Protein AF-A0A957C4D8-F1 (afdb_monomer)

Mean predicted aligned error: 16.66 Å

pLDDT: mean 77.18, std 17.16, range [32.66, 98.44]

Sequence (309 aa):
MRRFIILLFVLTLIATIGISLILPNSQFVRPILIVTAVWMAIVVLDRTFGLFKPRKRRRVPFSQVAEIERLYFRSIREMLNDFPDTVQVINDLQRILSIDPYYKNAQHYLNRAVILQAQHNETRAAAGMHVGHSRAEFMRLQEQLIDPDAGVRKAVVMELINYGEIAIDPLIALLMDDDSDVRVHAATALGWVGGKDAIQPLLVALTDDNPYVRRYAARALCWVVDATAVDGLVSALGDEDTYVRRYAARALGWSQDNRAVKPLLELLVKDDNSIVREYVETALDDLDISHRSIRRPEQGKEQDTAEVA

Radius of gyration: 27.95 Å; Cα contacts (8 Å, |Δi|>4): 329; chains: 1; bounding box: 74×100×58 Å

Foldseek 3Di:
DVVVVVVVVVVLVVVLVVVCVVCVPDPPSVVSVVVNVVVVVVVVCCVVVVPPDPPDPPPQPVVLVVLLVVLQLVLLLQVPDPDRPLVSSLVSLVVSCVRPVVPVSSVVVNVVSVVVVVVVVVVVVPPPDDPDDDPVVVVVLLVQCPPPDLVSVLVSLVVLLVVAPVSLVVLLVQCPDPDVVSVLSSLQSCLNSEDPSSQVSLLVLCPDPDVSSVLSSLQSLLSHPEPVNLVSLLVQCPDPDLSSNLSSLNSLLVNLDPVNLVSLVVSLPPPPDPSSNVSSVVSNVSNVVVVVVVPDDDPDDDDPDDDDD

Structure (mmCIF, N/CA/C/O backbone):
data_AF-A0A957C4D8-F1
#
_entry.id   AF-A0A957C4D8-F1
#
loop_
_atom_site.group_PDB
_atom_site.id
_atom_site.type_symbol
_atom_site.label_atom_id
_atom_site.label_alt_id
_atom_site.label_comp_id
_atom_site.label_asym_id
_atom_site.label_entity_id
_atom_site.label_seq_id
_atom_site.pdbx_PDB_ins_code
_atom_site.Cartn_x
_atom_site.Cartn_y
_atom_site.Cartn_z
_atom_site.occupancy
_atom_site.B_iso_or_equiv
_atom_site.auth_seq_id
_atom_site.auth_comp_id
_atom_site.auth_asym_id
_atom_site.auth_atom_id
_atom_site.pdbx_PDB_model_num
ATOM 1 N N . MET A 1 1 ? 17.658 -24.705 4.096 1.00 51.94 1 MET A N 1
ATOM 2 C CA . MET A 1 1 ? 18.935 -24.197 4.658 1.00 51.94 1 MET A CA 1
ATOM 3 C C . MET A 1 1 ? 19.643 -25.197 5.584 1.00 51.94 1 MET A C 1
ATOM 5 O O . MET A 1 1 ? 20.712 -25.657 5.216 1.00 51.94 1 MET A O 1
ATOM 9 N N . ARG A 1 2 ? 19.062 -25.631 6.721 1.00 46.22 2 ARG A N 1
ATOM 10 C CA . ARG A 1 2 ? 19.719 -26.581 7.661 1.00 46.22 2 ARG A CA 1
ATOM 11 C C . ARG A 1 2 ? 20.198 -27.902 7.034 1.00 46.22 2 ARG A C 1
ATOM 13 O O . ARG A 1 2 ? 21.320 -28.310 7.295 1.00 46.22 2 ARG A O 1
ATOM 20 N N . ARG A 1 3 ? 19.382 -28.550 6.194 1.00 51.16 3 ARG A N 1
ATOM 21 C CA . ARG A 1 3 ? 19.756 -29.808 5.510 1.00 51.16 3 ARG A CA 1
ATOM 22 C C . ARG A 1 3 ? 20.861 -29.615 4.462 1.00 51.16 3 ARG A C 1
ATOM 24 O O . ARG A 1 3 ? 21.712 -30.478 4.314 1.00 51.16 3 ARG A O 1
ATOM 31 N N . PHE A 1 4 ? 20.883 -28.457 3.805 1.00 58.62 4 PHE A N 1
ATOM 32 C CA . PHE A 1 4 ? 21.882 -28.106 2.792 1.00 58.62 4 PHE A CA 1
ATOM 33 C C . PHE A 1 4 ? 23.266 -27.870 3.412 1.00 58.62 4 PHE A C 1
ATOM 35 O O . PHE A 1 4 ? 24.264 -28.367 2.911 1.00 58.62 4 PHE A O 1
ATOM 42 N N . ILE A 1 5 ? 23.311 -27.191 4.564 1.00 58.38 5 ILE A N 1
ATOM 43 C CA . ILE A 1 5 ? 24.552 -26.959 5.319 1.00 58.38 5 ILE A CA 1
ATOM 44 C C . ILE A 1 5 ? 25.134 -28.283 5.843 1.00 58.38 5 ILE A C 1
ATOM 46 O O . ILE A 1 5 ? 26.342 -28.478 5.797 1.00 58.38 5 ILE A O 1
ATOM 50 N N . ILE A 1 6 ? 24.281 -29.213 6.294 1.00 63.66 6 ILE A N 1
ATOM 51 C CA . ILE A 1 6 ? 24.710 -30.552 6.738 1.00 63.66 6 ILE A CA 1
ATOM 52 C C . ILE A 1 6 ? 25.266 -31.371 5.565 1.00 63.66 6 ILE A C 1
ATOM 54 O O . ILE A 1 6 ? 26.280 -32.042 5.719 1.00 63.66 6 ILE A O 1
ATOM 58 N N . LEU A 1 7 ? 24.639 -31.299 4.389 1.00 65.88 7 LEU A N 1
ATOM 59 C CA . LEU A 1 7 ? 25.122 -31.996 3.198 1.00 65.88 7 LEU A CA 1
ATOM 60 C C . LEU A 1 7 ? 26.482 -31.452 2.736 1.00 65.88 7 LEU A C 1
ATOM 62 O O . LEU A 1 7 ? 27.403 -32.229 2.501 1.00 65.88 7 LEU A O 1
ATOM 66 N N . LEU A 1 8 ? 26.630 -30.124 2.680 1.00 67.69 8 LEU A N 1
ATOM 67 C CA . LEU A 1 8 ? 27.896 -29.470 2.341 1.00 67.69 8 LEU A CA 1
ATOM 68 C C . LEU A 1 8 ? 29.006 -29.846 3.340 1.00 67.69 8 LEU A C 1
ATOM 70 O O . LEU A 1 8 ? 30.131 -30.105 2.930 1.00 67.69 8 LEU A O 1
ATOM 74 N N . PHE A 1 9 ? 28.670 -29.950 4.630 1.00 68.81 9 PHE A N 1
ATOM 75 C CA . PHE A 1 9 ? 29.568 -30.403 5.698 1.00 68.81 9 PHE A CA 1
ATOM 76 C C . PHE A 1 9 ? 30.064 -31.844 5.505 1.00 68.81 9 PHE A C 1
ATOM 78 O O . PHE A 1 9 ? 31.253 -32.115 5.651 1.00 68.81 9 PHE A O 1
ATOM 85 N N . VAL A 1 10 ? 29.171 -32.778 5.162 1.00 71.50 10 VAL A N 1
ATOM 86 C CA . VAL A 1 10 ? 29.558 -34.178 4.923 1.00 71.50 10 VAL A CA 1
ATOM 87 C C . VAL A 1 10 ? 30.480 -34.274 3.706 1.00 71.50 10 VAL A C 1
ATOM 89 O O . VAL A 1 10 ? 31.486 -34.978 3.747 1.00 71.50 10 VAL A O 1
ATOM 92 N N . LEU A 1 11 ? 30.186 -33.512 2.650 1.00 75.88 11 LEU A N 1
ATOM 93 C CA . LEU A 1 11 ? 30.988 -33.493 1.428 1.00 75.88 11 LEU A CA 1
ATOM 94 C C . LEU A 1 11 ? 32.396 -32.922 1.650 1.00 75.88 11 LEU A C 1
ATOM 96 O O . LEU A 1 11 ? 33.366 -33.507 1.170 1.00 75.88 11 LEU A O 1
ATOM 100 N N . THR A 1 12 ? 32.539 -31.828 2.406 1.00 70.25 12 THR A N 1
ATOM 101 C CA . THR A 1 12 ? 33.860 -31.242 2.694 1.00 70.25 12 THR A CA 1
ATOM 102 C C . THR A 1 12 ? 34.700 -32.127 3.611 1.00 70.25 12 THR A C 1
ATOM 104 O O . THR A 1 12 ? 35.907 -32.250 3.399 1.00 70.25 12 THR A O 1
ATOM 107 N N . LEU A 1 13 ? 34.080 -32.802 4.584 1.00 71.44 13 LEU A N 1
ATOM 108 C CA . LEU A 1 13 ? 34.766 -33.748 5.465 1.00 71.44 13 LEU A CA 1
ATOM 109 C C . LEU A 1 13 ? 35.286 -34.966 4.685 1.00 71.44 13 LEU A C 1
ATOM 111 O O . LEU A 1 13 ? 36.456 -35.324 4.819 1.00 71.44 13 LEU A O 1
ATOM 115 N N . ILE A 1 14 ? 34.451 -35.554 3.821 1.00 77.19 14 ILE A N 1
ATOM 116 C CA . ILE A 1 14 ? 34.837 -36.683 2.960 1.00 77.19 14 ILE A CA 1
ATOM 117 C C . ILE A 1 14 ? 35.966 -36.275 2.006 1.00 77.19 14 ILE A C 1
ATOM 119 O O . ILE A 1 14 ? 36.953 -37.000 1.888 1.00 77.19 14 ILE A O 1
ATOM 123 N N . ALA A 1 15 ? 35.865 -35.102 1.371 1.00 74.12 15 ALA A N 1
ATOM 124 C CA . ALA A 1 15 ? 36.895 -34.605 0.460 1.00 74.12 15 ALA A CA 1
ATOM 125 C C . ALA A 1 15 ? 38.241 -34.394 1.173 1.00 74.12 15 ALA A C 1
ATOM 127 O O . ALA A 1 15 ? 39.286 -34.784 0.656 1.00 74.12 15 ALA A O 1
ATOM 128 N N . THR A 1 16 ? 38.223 -33.837 2.386 1.00 68.56 16 THR A N 1
ATOM 129 C CA . THR A 1 16 ? 39.444 -33.571 3.163 1.00 68.56 16 THR A CA 1
ATOM 130 C C . THR A 1 16 ? 40.114 -34.869 3.633 1.00 68.56 16 THR A C 1
ATOM 132 O O . THR A 1 16 ? 41.336 -34.995 3.536 1.00 68.56 16 THR A O 1
ATOM 135 N N . ILE A 1 17 ? 39.329 -35.863 4.071 1.00 72.06 17 ILE A N 1
ATOM 136 C CA . ILE A 1 17 ? 39.837 -37.201 4.426 1.00 72.06 17 ILE A CA 1
ATOM 137 C C . ILE A 1 17 ? 40.428 -37.896 3.190 1.00 72.06 17 ILE A C 1
ATOM 139 O O . ILE A 1 17 ? 41.535 -38.426 3.259 1.00 72.06 17 ILE A O 1
ATOM 143 N N . GLY A 1 18 ? 39.733 -37.841 2.048 1.00 73.81 18 GLY A N 1
ATOM 144 C CA . GLY A 1 18 ? 40.207 -38.414 0.787 1.00 73.81 18 GLY A CA 1
ATOM 145 C C . GLY A 1 18 ? 41.537 -37.812 0.329 1.00 73.81 18 GLY A C 1
ATOM 146 O O . GLY A 1 18 ? 42.482 -38.542 0.042 1.00 73.81 18 GLY A O 1
ATOM 147 N N . ILE A 1 19 ? 41.657 -36.481 0.339 1.00 69.19 19 ILE A N 1
ATOM 148 C CA . ILE A 1 19 ? 42.892 -35.780 -0.049 1.00 69.19 19 ILE A CA 1
ATOM 149 C C . ILE A 1 19 ? 44.048 -36.118 0.909 1.00 69.19 19 ILE A C 1
ATOM 151 O O . ILE A 1 19 ? 45.176 -36.324 0.459 1.00 69.19 19 ILE A O 1
ATOM 155 N N . SER A 1 20 ? 43.774 -36.231 2.214 1.00 66.81 20 SER A N 1
ATOM 156 C CA . SER A 1 20 ? 44.787 -36.570 3.222 1.00 66.81 20 SER A CA 1
ATOM 157 C C . SER A 1 20 ? 45.321 -38.003 3.097 1.00 66.81 20 SER A C 1
ATOM 159 O O . SER A 1 20 ? 46.457 -38.248 3.501 1.00 66.81 20 SER A O 1
ATOM 161 N N . LEU A 1 21 ? 44.534 -38.937 2.551 1.00 73.81 21 LEU A N 1
ATOM 162 C CA . LEU A 1 21 ? 44.967 -40.315 2.283 1.00 73.81 21 LEU A CA 1
ATOM 163 C C . LEU A 1 21 ? 45.801 -40.426 0.998 1.00 73.81 21 LEU A C 1
ATOM 165 O O . LEU A 1 21 ? 46.697 -41.261 0.922 1.00 73.81 21 LEU A O 1
ATOM 169 N N . ILE A 1 22 ? 45.524 -39.579 0.001 1.00 72.94 22 ILE A N 1
ATOM 170 C CA . ILE A 1 22 ? 46.188 -39.616 -1.311 1.00 72.94 22 ILE A CA 1
ATOM 171 C C . ILE A 1 22 ? 47.531 -38.863 -1.289 1.00 72.94 22 ILE A C 1
ATOM 173 O O . ILE A 1 22 ? 48.479 -39.286 -1.947 1.00 72.94 22 ILE A O 1
ATOM 177 N N . LEU A 1 23 ? 47.648 -37.760 -0.533 1.00 71.31 23 LEU A N 1
ATOM 178 C CA . LEU A 1 23 ? 48.842 -36.895 -0.517 1.00 71.31 23 LEU A CA 1
ATOM 179 C C . LEU A 1 23 ? 49.350 -36.599 0.912 1.00 71.31 23 LEU A C 1
ATOM 181 O O . LEU A 1 23 ? 49.319 -35.447 1.354 1.00 71.31 23 LEU A O 1
ATOM 185 N N . PRO A 1 24 ? 49.875 -37.598 1.644 1.00 63.22 24 PRO A N 1
ATOM 186 C CA . PRO A 1 24 ? 50.188 -37.472 3.073 1.00 63.22 24 PRO A CA 1
ATOM 187 C C . PRO A 1 24 ? 51.302 -36.459 3.412 1.00 63.22 24 PRO A C 1
ATOM 189 O O . PRO A 1 24 ? 51.334 -35.935 4.523 1.00 63.22 24 PRO A O 1
ATOM 192 N N . ASN A 1 25 ? 52.181 -36.129 2.456 1.00 66.19 25 ASN A N 1
ATOM 193 C CA . ASN A 1 25 ? 53.322 -35.214 2.641 1.00 66.19 25 ASN A CA 1
ATOM 194 C C . ASN A 1 25 ? 53.195 -33.890 1.865 1.00 66.19 25 ASN A C 1
ATOM 196 O O . ASN A 1 25 ? 54.184 -33.192 1.646 1.00 66.19 25 ASN A O 1
ATOM 200 N N . SER A 1 26 ? 51.988 -33.528 1.427 1.00 70.25 26 SER A N 1
ATOM 201 C CA . SER A 1 26 ? 51.765 -32.276 0.702 1.00 70.25 26 SER A CA 1
ATOM 202 C C . SER A 1 26 ? 51.817 -31.060 1.638 1.00 70.25 26 SER A C 1
ATOM 204 O O . SER A 1 26 ? 51.116 -30.994 2.651 1.00 70.25 26 SER A O 1
ATOM 206 N N . GLN A 1 27 ? 52.595 -30.047 1.244 1.00 72.19 27 GLN A N 1
ATOM 207 C CA . GLN A 1 27 ? 52.671 -28.741 1.915 1.00 72.19 27 GLN A CA 1
ATOM 208 C C . GLN A 1 27 ? 51.318 -28.008 2.003 1.00 72.19 27 GLN A C 1
ATOM 210 O O . GLN A 1 27 ? 51.159 -27.099 2.814 1.00 72.19 27 GLN A O 1
ATOM 215 N N . PHE A 1 28 ? 50.326 -28.424 1.209 1.00 65.44 28 PHE A N 1
ATOM 216 C CA . PHE A 1 28 ? 48.997 -27.815 1.144 1.00 65.44 28 PHE A CA 1
ATOM 217 C C . PHE A 1 28 ? 47.951 -28.525 2.015 1.00 65.44 28 PHE A C 1
ATOM 219 O O . PHE A 1 28 ? 46.959 -27.906 2.393 1.00 65.44 28 PHE A O 1
ATOM 226 N N . VAL A 1 29 ? 48.168 -29.792 2.394 1.00 68.06 29 VAL A N 1
ATOM 227 C CA . VAL A 1 29 ? 47.191 -30.556 3.195 1.00 68.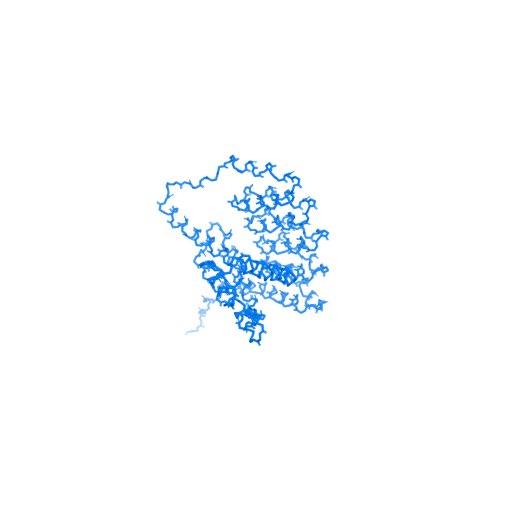06 29 VAL A CA 1
ATOM 228 C C . VAL A 1 29 ? 47.095 -30.015 4.622 1.00 68.06 29 VAL A C 1
ATOM 230 O O . VAL A 1 29 ? 45.996 -29.855 5.150 1.00 68.06 29 VAL A O 1
ATOM 233 N N . ARG A 1 30 ? 48.228 -29.655 5.240 1.00 67.38 30 ARG A N 1
ATOM 234 C CA . ARG A 1 30 ? 48.251 -29.130 6.618 1.00 67.38 30 ARG A CA 1
ATOM 235 C C . ARG A 1 30 ? 47.493 -27.797 6.771 1.00 67.38 30 ARG A C 1
ATOM 237 O O . ARG A 1 30 ? 46.658 -27.724 7.670 1.00 67.38 30 ARG A O 1
ATOM 244 N N . PRO A 1 31 ? 47.689 -26.773 5.914 1.00 75.06 31 PRO A N 1
ATOM 245 C CA . PRO A 1 31 ? 46.892 -25.544 5.963 1.00 75.06 31 PRO A CA 1
ATOM 246 C C . PRO A 1 31 ? 45.386 -25.782 5.800 1.00 75.06 31 PRO A C 1
ATOM 248 O O . PRO A 1 31 ? 44.594 -25.202 6.539 1.00 75.06 31 PRO A O 1
ATOM 251 N N . ILE A 1 32 ? 44.983 -26.665 4.878 1.00 71.81 32 ILE A N 1
ATOM 252 C CA . ILE A 1 32 ? 43.566 -26.980 4.633 1.00 71.81 32 ILE A CA 1
ATOM 253 C C . ILE A 1 32 ? 42.938 -27.648 5.865 1.00 71.81 32 ILE A C 1
ATOM 255 O O . ILE A 1 32 ? 41.839 -27.275 6.281 1.00 71.81 32 ILE A O 1
ATOM 259 N N . LEU A 1 33 ? 43.650 -28.583 6.501 1.00 70.94 33 LEU A N 1
ATOM 260 C CA . LEU A 1 33 ? 43.211 -29.208 7.752 1.00 70.94 33 LEU A CA 1
ATOM 261 C C . LEU A 1 33 ? 43.082 -28.194 8.898 1.00 70.94 33 LEU A C 1
ATOM 263 O O . LEU A 1 33 ? 42.134 -28.263 9.673 1.00 70.94 33 LEU A O 1
ATOM 267 N N . ILE A 1 34 ? 43.987 -27.215 8.985 1.00 75.38 34 ILE A N 1
ATOM 268 C CA . ILE A 1 34 ? 43.916 -26.157 10.003 1.00 75.38 34 ILE A CA 1
ATOM 269 C C . ILE A 1 34 ? 42.699 -25.256 9.766 1.00 75.38 34 ILE A C 1
ATOM 271 O O . ILE A 1 34 ? 41.929 -25.022 10.693 1.00 75.38 34 ILE A O 1
ATOM 275 N N . VAL A 1 35 ? 42.480 -24.780 8.536 1.00 74.88 35 VAL A N 1
ATOM 276 C CA . VAL A 1 35 ? 41.339 -23.903 8.213 1.00 74.88 35 VAL A CA 1
ATOM 277 C C . VAL A 1 35 ? 40.011 -24.617 8.463 1.00 74.88 35 VAL A C 1
ATOM 279 O O . VAL A 1 35 ? 39.104 -24.042 9.065 1.00 74.88 35 VAL A O 1
ATOM 282 N N . THR A 1 36 ? 39.905 -25.886 8.062 1.00 73.56 36 THR A N 1
ATOM 283 C CA . THR A 1 36 ? 38.704 -26.697 8.310 1.00 73.56 36 THR A CA 1
ATOM 284 C C . THR A 1 36 ? 38.491 -26.967 9.801 1.00 73.56 36 THR A C 1
ATOM 286 O O . THR A 1 36 ? 37.359 -26.852 10.269 1.00 73.56 36 THR A O 1
ATOM 289 N N . ALA A 1 37 ? 39.548 -27.234 10.575 1.00 74.38 37 ALA A N 1
ATOM 290 C CA . ALA A 1 37 ? 39.465 -27.416 12.025 1.00 74.38 37 ALA A CA 1
ATOM 291 C C . ALA A 1 37 ? 39.069 -26.129 12.767 1.00 74.38 37 ALA A C 1
ATOM 293 O O . ALA A 1 37 ? 38.221 -26.173 13.657 1.00 74.38 37 ALA A O 1
ATOM 294 N N . VAL A 1 38 ? 39.624 -24.975 12.382 1.00 79.00 38 VAL A N 1
ATOM 295 C CA . VAL A 1 38 ? 39.266 -23.664 12.953 1.00 79.00 38 VAL A CA 1
ATOM 296 C C . VAL A 1 38 ? 37.813 -23.326 12.638 1.00 79.00 38 VAL A C 1
ATOM 298 O O . VAL A 1 38 ? 37.057 -22.939 13.528 1.00 79.00 38 VAL A O 1
ATOM 301 N N . TRP A 1 39 ? 37.387 -23.531 11.391 1.00 77.06 39 TRP A N 1
ATOM 302 C CA . TRP A 1 39 ? 35.997 -23.323 11.001 1.00 77.06 39 TRP A CA 1
ATOM 303 C C . TRP A 1 39 ? 35.047 -24.273 11.751 1.00 77.06 39 TRP A C 1
ATOM 305 O O . TRP A 1 39 ? 34.010 -23.836 12.249 1.00 77.06 39 TRP A O 1
ATOM 315 N N . MET A 1 40 ? 35.431 -25.543 11.938 1.00 72.44 40 MET A N 1
ATOM 316 C CA . MET A 1 40 ? 34.690 -26.494 12.776 1.00 72.44 40 MET A CA 1
ATOM 317 C C . MET A 1 40 ? 34.594 -26.038 14.233 1.00 72.44 40 MET A C 1
ATOM 319 O O . MET A 1 40 ? 33.508 -26.097 14.807 1.00 72.44 40 MET A O 1
ATOM 323 N N . ALA A 1 41 ? 35.685 -25.549 14.824 1.00 74.50 41 ALA A N 1
ATOM 324 C CA . ALA A 1 41 ? 35.679 -25.031 16.187 1.00 74.50 41 ALA A CA 1
ATOM 325 C C . ALA A 1 41 ? 34.706 -23.852 16.328 1.00 74.50 41 ALA A C 1
ATOM 327 O O . ALA A 1 41 ? 33.920 -23.827 17.270 1.00 74.50 41 ALA A O 1
ATOM 328 N N . ILE A 1 42 ? 34.678 -22.931 15.358 1.00 75.44 42 ILE A N 1
ATOM 329 C CA . ILE A 1 42 ? 33.738 -21.798 15.335 1.00 75.44 42 ILE A CA 1
ATOM 330 C C . ILE A 1 42 ? 32.283 -22.285 15.265 1.00 75.44 42 ILE A C 1
ATOM 332 O O . ILE A 1 42 ? 31.444 -21.811 16.028 1.00 75.44 42 ILE A O 1
ATOM 336 N N . VAL A 1 43 ? 31.976 -23.252 14.395 1.00 72.12 43 VAL A N 1
ATOM 337 C CA . VAL A 1 43 ? 30.616 -23.803 14.244 1.00 72.12 43 VAL A CA 1
ATOM 338 C C . VAL A 1 43 ? 30.168 -24.566 15.493 1.00 72.12 43 VAL A C 1
ATOM 340 O O . VAL A 1 43 ? 29.010 -24.458 15.902 1.00 72.12 43 VAL A O 1
ATOM 343 N N . VAL A 1 44 ? 31.063 -25.341 16.112 1.00 71.50 44 VAL A N 1
ATOM 344 C CA . VAL A 1 44 ? 30.775 -26.058 17.361 1.00 71.50 44 VAL A CA 1
ATOM 345 C C . VAL A 1 44 ? 30.550 -25.065 18.494 1.00 71.50 44 VAL A C 1
ATOM 347 O O . VAL A 1 44 ? 29.528 -25.177 19.164 1.00 71.50 44 VAL A O 1
ATOM 350 N N . LEU A 1 45 ? 31.427 -24.066 18.650 1.00 67.94 45 LEU A N 1
ATOM 351 C CA . LEU A 1 45 ? 31.286 -22.996 19.641 1.00 67.94 45 LEU A CA 1
ATOM 352 C C . LEU A 1 45 ? 29.978 -22.218 19.457 1.00 67.94 45 LEU A C 1
ATOM 354 O O . LEU A 1 45 ? 29.287 -21.939 20.436 1.00 67.94 45 LEU A O 1
ATOM 358 N N . ASP A 1 46 ? 29.589 -21.915 18.217 1.00 71.50 46 ASP A N 1
ATOM 359 C CA . ASP A 1 46 ? 28.291 -21.305 17.931 1.00 71.50 46 ASP A CA 1
ATOM 360 C C . ASP A 1 46 ? 27.123 -22.214 18.333 1.00 71.50 46 ASP A C 1
ATOM 362 O O . ASP A 1 46 ? 26.164 -21.766 18.956 1.00 71.50 46 ASP A O 1
ATOM 366 N N . ARG A 1 47 ? 27.193 -23.516 18.035 1.00 65.50 47 ARG A N 1
ATOM 367 C CA . ARG A 1 47 ? 26.131 -24.461 18.410 1.00 65.50 47 ARG A CA 1
ATOM 368 C C . ARG A 1 47 ? 26.012 -24.668 19.915 1.00 65.50 47 ARG A C 1
ATOM 370 O O . ARG A 1 47 ? 24.888 -24.777 20.402 1.00 65.50 47 ARG A O 1
ATOM 377 N N . THR A 1 48 ? 27.130 -24.773 20.629 1.00 65.94 48 THR A N 1
ATOM 378 C CA . THR A 1 48 ? 27.141 -25.047 22.072 1.00 65.94 48 THR A CA 1
ATOM 379 C C . THR A 1 48 ? 26.818 -23.805 22.888 1.00 65.94 48 THR A C 1
ATOM 381 O O . THR A 1 48 ? 26.071 -23.901 23.858 1.00 65.94 48 THR A O 1
ATOM 384 N N . PHE A 1 49 ? 27.329 -22.637 22.491 1.00 68.00 49 PHE A N 1
ATOM 385 C CA . PHE A 1 49 ? 27.191 -21.398 23.262 1.00 68.00 49 PHE A CA 1
ATOM 386 C C . PHE A 1 49 ? 26.217 -20.386 22.641 1.00 68.00 49 PHE A C 1
ATOM 388 O O . PHE A 1 49 ? 25.826 -19.424 23.299 1.00 68.00 49 PHE A O 1
ATOM 395 N N . GLY A 1 50 ? 25.758 -20.599 21.405 1.00 63.19 50 GLY A N 1
ATOM 396 C CA . GLY A 1 50 ? 24.806 -19.715 20.727 1.00 63.19 50 GLY A CA 1
ATOM 397 C C . GLY A 1 50 ? 25.374 -18.335 20.397 1.00 63.19 50 GLY A C 1
ATOM 398 O O . GLY A 1 50 ? 24.616 -17.363 20.426 1.00 63.19 50 GLY A O 1
ATOM 399 N N . LEU A 1 51 ? 26.683 -18.247 20.139 1.00 64.06 51 LEU A N 1
ATOM 400 C CA . LEU A 1 51 ? 27.434 -16.990 20.009 1.00 64.06 51 LEU A CA 1
ATOM 401 C C . LEU A 1 51 ? 26.962 -16.114 18.835 1.00 64.06 51 LEU A C 1
ATOM 403 O O . LEU A 1 51 ? 27.048 -14.891 18.922 1.00 64.06 51 LEU A O 1
ATOM 407 N N . PHE A 1 52 ? 26.402 -16.711 17.781 1.00 59.81 52 PHE A N 1
ATOM 408 C CA . PHE A 1 52 ? 25.930 -16.040 16.567 1.00 59.81 52 PHE A CA 1
ATOM 409 C C . PHE A 1 52 ? 24.420 -16.192 16.350 1.00 59.81 52 PHE A C 1
ATOM 411 O O . PHE A 1 52 ? 23.933 -16.153 15.216 1.00 59.81 52 PHE A O 1
ATOM 418 N N . LYS A 1 53 ? 23.623 -16.318 17.421 1.00 53.44 53 LYS A N 1
ATOM 419 C CA . LYS A 1 53 ? 22.169 -16.134 17.285 1.00 53.44 53 LYS A CA 1
ATOM 420 C C . LYS A 1 53 ? 21.920 -14.745 16.677 1.00 53.44 53 LYS A C 1
ATOM 422 O O . LYS A 1 53 ? 22.353 -13.759 17.281 1.00 53.44 53 LYS A O 1
ATOM 427 N N . PRO A 1 54 ? 21.210 -14.621 15.533 1.00 52.09 54 PRO A N 1
ATOM 428 C CA . PRO A 1 54 ? 20.812 -13.307 15.053 1.00 52.09 54 PRO A CA 1
ATOM 429 C C . PRO A 1 54 ? 20.047 -12.642 16.191 1.00 52.09 54 PRO A C 1
ATOM 431 O O . PRO A 1 54 ? 19.155 -13.268 16.778 1.00 52.09 54 PRO A O 1
ATOM 434 N N . ARG A 1 55 ? 20.429 -11.410 16.554 1.00 48.69 55 ARG A N 1
ATOM 435 C CA . ARG A 1 55 ? 19.692 -10.639 17.560 1.00 48.69 55 ARG A CA 1
ATOM 436 C C . ARG A 1 55 ? 18.226 -10.691 17.148 1.00 48.69 55 ARG A C 1
ATOM 438 O O . ARG A 1 55 ? 17.874 -10.186 16.083 1.00 48.69 55 ARG A O 1
ATOM 445 N N . LYS A 1 56 ? 17.387 -11.369 17.945 1.00 47.03 56 LYS A N 1
ATOM 446 C CA . LYS A 1 56 ? 15.939 -11.369 17.724 1.00 47.03 56 LYS A CA 1
ATOM 447 C C . LYS A 1 56 ? 15.555 -9.902 17.596 1.00 47.03 56 LYS A C 1
ATOM 449 O O . LYS A 1 56 ? 15.852 -9.141 18.519 1.00 47.03 56 LYS A O 1
ATOM 454 N N . ARG A 1 57 ? 14.977 -9.508 16.452 1.00 53.34 57 ARG A N 1
ATOM 455 C CA . ARG A 1 57 ? 14.463 -8.147 16.266 1.00 53.34 57 ARG A CA 1
ATOM 456 C C . ARG A 1 57 ? 13.628 -7.840 17.499 1.00 53.34 57 ARG A C 1
ATOM 458 O O . ARG A 1 57 ? 12.663 -8.559 17.771 1.00 53.34 57 ARG A O 1
ATOM 465 N N . ARG A 1 58 ? 14.050 -6.856 18.295 1.00 56.59 58 ARG A N 1
ATOM 466 C CA . ARG A 1 58 ? 13.194 -6.360 19.367 1.00 56.59 58 ARG A CA 1
ATOM 467 C C . ARG A 1 58 ? 11.945 -5.863 18.658 1.00 56.59 58 ARG A C 1
ATOM 469 O O . ARG A 1 58 ? 12.056 -5.049 17.747 1.00 56.59 58 ARG A O 1
ATOM 476 N N . ARG A 1 59 ? 10.789 -6.443 18.986 1.00 56.09 59 ARG A N 1
ATOM 477 C CA . ARG A 1 59 ? 9.521 -5.919 18.485 1.00 56.09 59 ARG A CA 1
ATOM 478 C C . ARG A 1 59 ? 9.449 -4.476 18.960 1.00 56.09 59 ARG A C 1
ATOM 480 O O . ARG A 1 59 ? 9.552 -4.231 20.160 1.00 56.09 59 ARG A O 1
ATOM 487 N N . VAL A 1 60 ? 9.357 -3.562 18.006 1.00 63.28 60 VAL A N 1
ATOM 488 C CA . VAL A 1 60 ? 9.125 -2.151 18.279 1.00 63.28 60 VAL A CA 1
ATOM 489 C C . VAL A 1 60 ? 7.803 -2.067 19.061 1.00 63.28 60 VAL A C 1
ATOM 491 O O . VAL A 1 60 ? 6.839 -2.732 18.663 1.00 63.28 60 VAL A O 1
ATOM 494 N N . PRO A 1 61 ? 7.751 -1.364 20.206 1.00 66.19 61 PRO A N 1
ATOM 495 C CA . PRO A 1 61 ? 6.503 -1.107 20.918 1.00 66.19 61 PRO A CA 1
ATOM 496 C C . PRO A 1 61 ? 5.444 -0.533 19.970 1.00 66.19 61 PRO A C 1
ATOM 498 O O . PRO A 1 61 ? 5.777 0.252 19.088 1.00 66.19 61 PRO A O 1
ATOM 501 N N . PHE A 1 62 ? 4.171 -0.893 20.143 1.00 55.50 62 PHE A N 1
ATOM 502 C CA . PHE A 1 62 ? 3.114 -0.484 19.208 1.00 55.50 62 PHE A CA 1
ATOM 503 C C . PHE A 1 62 ? 3.017 1.046 19.052 1.00 55.50 62 PHE A C 1
ATOM 505 O O . PHE A 1 62 ? 2.928 1.547 17.935 1.00 55.50 62 PHE A O 1
ATOM 512 N N . SER A 1 63 ? 3.167 1.796 20.148 1.00 62.19 63 SER A N 1
ATOM 513 C CA . SER A 1 63 ? 3.201 3.266 20.130 1.00 62.19 63 SER A CA 1
ATOM 514 C C . SER A 1 63 ? 4.288 3.838 19.212 1.00 62.19 63 SER A C 1
ATOM 516 O O . SER A 1 63 ? 4.075 4.846 18.542 1.00 62.19 63 SER A O 1
ATOM 518 N N . GLN A 1 64 ? 5.433 3.159 19.129 1.00 72.81 64 GLN A N 1
ATOM 519 C CA . GLN A 1 64 ? 6.532 3.511 18.236 1.00 72.81 64 GLN A CA 1
ATOM 520 C C . GLN A 1 64 ? 6.261 3.083 16.786 1.00 72.81 64 GLN A C 1
ATOM 522 O O . GLN A 1 64 ? 6.725 3.753 15.871 1.00 72.81 64 GLN A O 1
ATOM 527 N N . VAL A 1 65 ? 5.475 2.026 16.546 1.00 72.19 65 VAL A N 1
ATOM 528 C CA . VAL A 1 65 ? 5.007 1.659 15.194 1.00 72.19 65 VAL A CA 1
ATOM 529 C C . VAL A 1 65 ? 4.044 2.718 14.654 1.00 72.19 65 VAL A C 1
ATOM 531 O O . VAL A 1 65 ? 4.203 3.156 13.518 1.00 72.19 65 VAL A O 1
ATOM 534 N N . ALA A 1 66 ? 3.104 3.191 15.474 1.00 66.25 66 ALA A N 1
ATOM 535 C CA . ALA A 1 66 ? 2.192 4.271 15.100 1.00 66.25 66 ALA A CA 1
ATOM 536 C C . ALA A 1 66 ? 2.926 5.607 14.864 1.00 66.25 66 ALA A C 1
ATOM 538 O O . ALA A 1 66 ? 2.561 6.363 13.965 1.00 66.25 66 ALA A O 1
ATOM 539 N N . GLU A 1 67 ? 3.970 5.915 15.646 1.00 79.88 67 GLU A N 1
ATOM 540 C CA . GLU A 1 67 ? 4.859 7.063 15.393 1.00 79.88 67 GLU A CA 1
ATOM 541 C C . GLU A 1 67 ? 5.621 6.896 14.071 1.00 79.88 67 GLU A C 1
ATOM 543 O O . GLU A 1 67 ? 5.595 7.807 13.245 1.00 79.88 67 GLU A O 1
ATOM 548 N N . ILE A 1 68 ? 6.229 5.725 13.834 1.00 77.81 68 ILE A N 1
ATOM 549 C CA . ILE A 1 68 ? 6.921 5.414 12.577 1.00 77.81 68 ILE A CA 1
ATOM 550 C C . ILE A 1 68 ? 5.988 5.622 11.390 1.00 77.81 68 ILE A C 1
ATOM 552 O O . ILE A 1 68 ? 6.365 6.284 10.430 1.00 77.81 68 ILE A O 1
ATOM 556 N N . GLU A 1 69 ? 4.776 5.075 11.444 1.00 74.00 69 GLU A N 1
ATOM 557 C CA . GLU A 1 69 ? 3.824 5.208 10.352 1.00 74.00 69 GLU A CA 1
ATOM 558 C C . GLU A 1 69 ? 3.380 6.660 10.171 1.00 74.00 69 GLU A C 1
ATOM 560 O O . GLU A 1 69 ? 3.438 7.161 9.052 1.00 74.00 69 GLU A O 1
ATOM 565 N N . ARG A 1 70 ? 3.023 7.381 11.242 1.00 78.19 70 ARG A N 1
ATOM 566 C CA . ARG A 1 70 ? 2.661 8.807 11.146 1.00 78.19 70 ARG A CA 1
ATOM 567 C C . ARG A 1 70 ? 3.758 9.642 10.491 1.00 78.19 70 ARG A C 1
ATOM 569 O O . ARG A 1 70 ? 3.469 10.364 9.538 1.00 78.19 70 ARG A O 1
ATOM 576 N N . LEU A 1 71 ? 5.000 9.516 10.963 1.00 80.44 71 LEU A N 1
ATOM 577 C CA . LEU A 1 71 ? 6.151 10.211 10.383 1.00 80.44 71 LEU A CA 1
ATOM 578 C C . LEU A 1 71 ? 6.372 9.788 8.933 1.00 80.44 71 LEU A C 1
ATOM 580 O O . LEU A 1 71 ? 6.607 10.635 8.076 1.00 80.44 71 LEU A O 1
ATOM 584 N N . TYR A 1 72 ? 6.256 8.490 8.649 1.00 75.19 72 TYR A N 1
ATOM 585 C CA . TYR A 1 72 ? 6.489 7.938 7.321 1.00 75.19 72 TYR A CA 1
ATOM 586 C C . TYR A 1 72 ? 5.505 8.543 6.334 1.00 75.19 72 TYR A C 1
ATOM 588 O O . TYR A 1 72 ? 5.898 9.098 5.318 1.00 75.19 72 TYR A O 1
ATOM 596 N N . PHE A 1 73 ? 4.221 8.495 6.660 1.00 71.44 73 PHE A N 1
ATOM 597 C CA . PHE A 1 73 ? 3.181 8.983 5.779 1.00 71.44 73 PHE A CA 1
ATOM 598 C C . PHE A 1 73 ? 3.187 10.503 5.619 1.00 71.44 73 PHE A C 1
ATOM 600 O O . PHE A 1 73 ? 3.003 10.975 4.499 1.00 71.44 73 PHE A O 1
ATOM 607 N N . ARG A 1 74 ? 3.477 11.260 6.688 1.00 79.81 74 ARG A N 1
ATOM 608 C CA . ARG A 1 74 ? 3.722 12.706 6.582 1.00 79.81 74 ARG A CA 1
ATOM 609 C C . ARG A 1 74 ? 4.870 12.997 5.616 1.00 79.81 74 ARG A C 1
ATOM 611 O O . ARG A 1 74 ? 4.707 13.825 4.731 1.00 79.81 74 ARG A O 1
ATOM 618 N N . SER A 1 75 ? 5.983 12.275 5.754 1.00 73.25 75 SER A N 1
ATOM 619 C CA . SER A 1 75 ? 7.165 12.427 4.895 1.00 73.25 75 SER A CA 1
ATOM 620 C C . SER A 1 75 ? 6.851 12.155 3.429 1.00 73.25 75 SER A C 1
ATOM 622 O O . SER A 1 75 ? 7.294 12.897 2.562 1.00 73.25 75 SER A O 1
ATOM 624 N N . ILE A 1 76 ? 6.099 11.087 3.141 1.00 67.12 76 ILE A N 1
ATOM 625 C CA . ILE A 1 76 ? 5.734 10.753 1.760 1.00 67.12 76 ILE A CA 1
ATOM 626 C C . ILE A 1 76 ? 4.804 11.817 1.186 1.00 67.12 76 ILE A C 1
ATOM 628 O O . ILE A 1 76 ? 5.061 12.294 0.090 1.00 67.12 76 ILE A O 1
ATOM 632 N N . ARG A 1 77 ? 3.772 12.236 1.929 1.00 61.50 77 ARG A N 1
ATOM 633 C CA . ARG A 1 77 ? 2.849 13.282 1.470 1.00 61.50 77 ARG A CA 1
ATOM 634 C C . ARG A 1 77 ? 3.579 14.587 1.171 1.00 61.50 77 ARG A C 1
ATOM 636 O O . ARG A 1 77 ? 3.344 15.179 0.130 1.00 61.50 77 ARG A O 1
ATOM 643 N N . GLU A 1 78 ? 4.475 15.000 2.062 1.00 74.50 78 GLU A N 1
ATOM 644 C CA . GLU A 1 78 ? 5.279 16.204 1.863 1.00 74.50 78 GLU A CA 1
ATOM 645 C C . GLU A 1 78 ? 6.163 16.083 0.618 1.00 74.50 78 GLU A C 1
ATOM 647 O O . GLU A 1 78 ? 6.250 17.022 -0.159 1.00 74.50 78 GLU A O 1
ATOM 652 N N . MET A 1 79 ? 6.751 14.907 0.375 1.00 66.06 79 MET A N 1
ATOM 653 C CA . MET A 1 79 ? 7.572 14.630 -0.809 1.00 66.06 79 MET A CA 1
ATOM 654 C C . MET A 1 79 ? 6.783 14.660 -2.131 1.00 66.06 79 MET A C 1
ATOM 656 O O . MET A 1 79 ? 7.396 14.847 -3.179 1.00 66.06 79 MET A O 1
ATOM 660 N N . LEU A 1 80 ? 5.460 14.468 -2.087 1.00 57.25 80 LEU A N 1
ATOM 661 C CA . LEU A 1 80 ? 4.567 14.497 -3.253 1.00 57.25 80 LEU A CA 1
ATOM 662 C C . LEU A 1 80 ? 4.033 15.904 -3.581 1.00 57.25 80 LEU A C 1
ATOM 664 O O . LEU A 1 80 ? 3.314 16.057 -4.565 1.00 57.25 80 LEU A O 1
ATOM 668 N N . ASN A 1 81 ? 4.353 16.924 -2.780 1.00 52.03 81 ASN A N 1
ATOM 669 C CA . ASN A 1 81 ? 4.012 18.310 -3.103 1.00 52.03 81 ASN A CA 1
ATOM 670 C C . ASN A 1 81 ? 4.869 18.833 -4.270 1.00 52.03 81 ASN A C 1
ATOM 672 O O . ASN A 1 81 ? 6.019 18.425 -4.423 1.00 52.03 81 ASN A O 1
ATOM 676 N N . ASP A 1 82 ? 4.359 19.822 -5.016 1.00 47.94 82 ASP A N 1
ATOM 677 C CA . ASP A 1 82 ? 5.107 20.504 -6.092 1.00 47.94 82 ASP A CA 1
ATOM 678 C C . ASP A 1 82 ? 6.436 21.109 -5.594 1.00 47.94 82 ASP A C 1
ATOM 680 O O . ASP A 1 82 ? 7.436 21.145 -6.312 1.00 47.94 82 ASP A O 1
ATOM 684 N N . PHE A 1 83 ? 6.445 21.572 -4.338 1.00 61.53 83 PHE A N 1
ATOM 685 C CA . PHE A 1 83 ? 7.607 22.135 -3.647 1.00 61.53 83 PHE A CA 1
ATOM 686 C C . PHE A 1 83 ? 7.761 21.485 -2.265 1.00 61.53 83 PHE A C 1
ATOM 688 O O . PHE A 1 83 ? 7.326 22.062 -1.267 1.00 61.53 83 PHE A O 1
ATOM 695 N N . PRO A 1 84 ? 8.353 20.284 -2.190 1.00 68.00 84 PRO A N 1
ATOM 696 C CA . PRO A 1 84 ? 8.430 19.524 -0.948 1.00 68.00 84 PRO A CA 1
ATOM 697 C C . PRO A 1 84 ? 9.410 20.165 0.047 1.00 68.00 84 PRO A C 1
ATOM 699 O O . PRO A 1 84 ? 10.534 20.520 -0.326 1.00 68.00 84 PRO A O 1
ATOM 702 N N . ASP A 1 85 ? 9.046 20.243 1.333 1.00 82.56 85 ASP A N 1
ATOM 703 C CA . ASP A 1 85 ? 10.005 20.531 2.411 1.00 82.56 85 ASP A CA 1
ATOM 704 C C . ASP A 1 85 ? 10.899 19.307 2.661 1.00 82.56 85 ASP A C 1
ATOM 706 O O . ASP A 1 85 ? 10.707 18.489 3.568 1.00 82.56 85 ASP A O 1
ATOM 710 N N . THR A 1 86 ? 11.920 19.169 1.818 1.00 82.19 86 THR A N 1
ATOM 711 C CA . THR A 1 86 ? 12.856 18.047 1.859 1.00 82.19 86 THR A CA 1
ATOM 712 C C . THR A 1 86 ? 13.655 17.976 3.161 1.00 82.19 86 THR A C 1
ATOM 714 O O . THR A 1 86 ? 14.076 16.884 3.543 1.00 82.19 86 THR A O 1
ATOM 717 N N . VAL A 1 87 ? 13.820 19.085 3.894 1.00 87.50 87 VAL A N 1
ATOM 718 C CA . VAL A 1 87 ? 14.485 19.083 5.207 1.00 87.50 87 VAL A CA 1
ATOM 719 C C . VAL A 1 87 ? 13.596 18.392 6.237 1.00 87.50 87 VAL A C 1
ATOM 721 O O . VAL A 1 87 ? 14.062 17.500 6.953 1.00 87.50 87 VAL A O 1
ATOM 724 N N . GLN A 1 88 ? 12.311 18.751 6.281 1.00 89.50 88 GLN A N 1
ATOM 725 C CA . GLN A 1 88 ? 11.332 18.113 7.160 1.00 89.50 88 GLN A CA 1
ATOM 726 C C . GLN A 1 88 ? 11.215 16.610 6.870 1.00 89.50 88 GLN A C 1
ATOM 728 O O . GLN A 1 88 ? 11.257 15.791 7.791 1.00 89.50 88 GLN A O 1
ATOM 733 N N . VAL A 1 89 ? 11.158 16.241 5.590 1.00 82.75 89 VAL A N 1
ATOM 734 C CA . VAL A 1 89 ? 11.104 14.846 5.132 1.00 82.75 89 VAL A CA 1
ATOM 735 C C . VAL A 1 89 ? 12.338 14.051 5.572 1.00 82.75 89 VAL A C 1
ATOM 737 O O . VAL A 1 89 ? 12.211 12.943 6.096 1.00 82.75 89 VAL A O 1
ATOM 740 N N . ILE A 1 90 ? 13.544 14.601 5.400 1.00 89.31 90 ILE A N 1
ATOM 741 C CA . ILE A 1 90 ? 14.791 13.948 5.829 1.00 89.31 90 ILE A CA 1
ATOM 742 C C . ILE A 1 90 ? 14.792 13.727 7.345 1.00 89.31 90 ILE A C 1
ATOM 744 O O . ILE A 1 90 ? 15.105 12.621 7.794 1.00 89.31 90 ILE A O 1
ATOM 748 N N . ASN A 1 91 ? 14.407 14.739 8.127 1.00 93.88 91 ASN A N 1
ATOM 749 C CA . ASN A 1 91 ? 14.357 14.650 9.587 1.00 93.88 91 ASN A CA 1
ATOM 750 C C . ASN A 1 91 ? 13.397 13.549 10.056 1.00 93.88 91 ASN A C 1
ATOM 752 O O . ASN A 1 91 ? 13.733 12.757 10.940 1.00 93.88 91 ASN A O 1
ATOM 756 N N . ASP A 1 92 ? 12.226 13.454 9.433 1.00 90.31 92 ASP A N 1
ATOM 757 C CA . ASP A 1 92 ? 11.219 12.447 9.761 1.00 90.31 92 ASP A CA 1
ATOM 758 C C . ASP A 1 92 ? 11.676 11.029 9.417 1.00 90.31 92 ASP A C 1
ATOM 760 O O . ASP A 1 92 ? 11.526 10.105 10.221 1.00 90.31 92 ASP A O 1
ATOM 764 N N . LEU A 1 93 ? 12.301 10.847 8.253 1.00 87.31 93 LEU A N 1
ATOM 765 C CA . LEU A 1 93 ? 12.825 9.553 7.821 1.00 87.31 93 LEU A CA 1
ATOM 766 C C . LEU A 1 93 ? 14.019 9.104 8.671 1.00 87.31 93 LEU A C 1
ATOM 768 O O . LEU A 1 93 ? 14.112 7.930 9.035 1.00 87.31 93 LEU A O 1
ATOM 772 N N . GLN A 1 94 ? 14.887 10.031 9.076 1.00 93.38 94 GLN A N 1
ATOM 773 C CA . GLN A 1 94 ? 15.941 9.756 10.053 1.00 93.38 94 GLN A CA 1
ATOM 774 C C . GLN A 1 94 ? 15.363 9.404 11.426 1.00 93.38 94 GLN A C 1
ATOM 776 O O . GLN A 1 94 ? 15.848 8.476 12.078 1.00 93.38 94 GLN A O 1
ATOM 781 N N . ARG A 1 95 ? 14.294 10.087 11.856 1.00 93.12 95 ARG A N 1
ATOM 782 C CA . ARG A 1 95 ? 13.597 9.774 13.107 1.00 93.12 95 ARG A CA 1
ATOM 783 C C . ARG A 1 95 ? 13.011 8.366 13.071 1.00 93.12 95 ARG A C 1
ATOM 785 O O . ARG A 1 95 ? 13.224 7.618 14.021 1.00 93.12 95 ARG A O 1
ATOM 792 N N . ILE A 1 96 ? 12.382 7.959 11.972 1.00 86.94 96 ILE A N 1
ATOM 793 C CA . ILE A 1 96 ? 11.905 6.580 11.782 1.00 86.94 96 ILE A CA 1
ATOM 794 C C . ILE A 1 96 ? 13.050 5.578 11.904 1.00 86.94 96 ILE A C 1
ATOM 796 O O . ILE A 1 96 ? 12.934 4.623 12.666 1.00 86.94 96 ILE A O 1
ATOM 800 N N . LEU A 1 97 ? 14.168 5.807 11.212 1.00 86.38 97 LEU A N 1
ATOM 801 C CA . LEU A 1 97 ? 15.323 4.903 11.248 1.00 86.38 97 LEU A CA 1
ATOM 802 C C . LEU A 1 97 ? 16.014 4.877 12.619 1.00 86.38 97 LEU A C 1
ATOM 804 O O . LEU A 1 97 ? 16.646 3.882 12.969 1.00 86.38 97 LEU A O 1
ATOM 808 N N . SER A 1 98 ? 15.862 5.930 13.427 1.00 89.81 98 SER A N 1
ATOM 809 C CA . SER A 1 98 ? 16.307 5.925 14.825 1.00 89.81 98 SER A CA 1
ATOM 810 C C . SER A 1 98 ? 15.448 5.018 15.719 1.00 89.81 98 SER A C 1
ATOM 812 O O . SER A 1 98 ? 15.960 4.452 16.685 1.00 89.81 98 SER A O 1
ATOM 814 N N . ILE A 1 99 ? 14.163 4.851 15.384 1.00 85.62 99 ILE A N 1
ATOM 815 C CA . ILE A 1 99 ? 13.212 3.991 16.102 1.00 85.62 99 ILE A CA 1
ATOM 816 C C . ILE A 1 99 ? 13.321 2.540 15.598 1.00 85.62 99 ILE A C 1
ATOM 818 O O . ILE A 1 99 ? 13.457 1.613 16.399 1.00 85.62 99 ILE A O 1
ATOM 822 N N . ASP A 1 100 ? 13.311 2.337 14.277 1.00 81.94 100 ASP A N 1
ATOM 823 C CA . ASP A 1 100 ? 13.544 1.051 13.612 1.00 81.94 100 ASP A CA 1
ATOM 824 C C . ASP A 1 100 ? 14.580 1.188 12.479 1.00 81.94 100 ASP A C 1
ATOM 826 O O . ASP A 1 100 ? 14.227 1.497 11.334 1.00 81.94 100 ASP A O 1
ATOM 830 N N . PRO A 1 101 ? 15.859 0.866 12.753 1.00 81.69 101 PRO A N 1
ATOM 831 C CA . PRO A 1 101 ? 16.928 0.916 11.753 1.00 81.69 101 PRO A CA 1
ATOM 832 C C . PRO A 1 101 ? 16.719 -0.010 10.549 1.00 81.69 101 PRO A C 1
ATOM 834 O O . PRO A 1 101 ? 17.432 0.099 9.555 1.00 81.69 101 PRO A O 1
ATOM 837 N N . TYR A 1 102 ? 15.782 -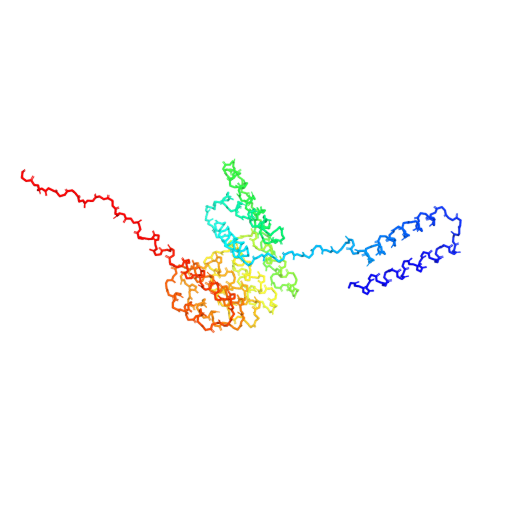0.961 10.628 1.00 72.06 102 TYR A N 1
ATOM 838 C CA . TYR A 1 102 ? 15.509 -1.933 9.570 1.00 72.06 102 TYR A CA 1
ATOM 839 C C . TYR A 1 102 ? 14.233 -1.623 8.784 1.00 72.06 102 TYR A C 1
ATOM 841 O O . TYR A 1 102 ? 13.803 -2.467 7.983 1.00 72.06 102 TYR A O 1
ATOM 849 N N . TYR A 1 103 ? 13.629 -0.447 8.979 1.00 71.81 103 TYR A N 1
ATOM 850 C CA . TYR A 1 103 ? 12.448 -0.016 8.240 1.00 71.81 103 TYR A CA 1
ATOM 851 C C . TYR A 1 103 ? 12.824 0.306 6.784 1.00 71.81 103 TYR A C 1
ATOM 853 O O . TYR A 1 103 ? 13.059 1.454 6.410 1.00 71.81 103 TYR A O 1
ATOM 861 N N . LYS A 1 104 ? 12.921 -0.748 5.955 1.00 67.31 104 LYS A N 1
ATOM 862 C CA . LYS A 1 104 ? 13.474 -0.724 4.584 1.00 67.31 104 LYS A CA 1
ATOM 863 C C . LYS A 1 104 ? 12.942 0.426 3.733 1.00 67.31 104 LYS A C 1
ATOM 865 O O . LYS A 1 104 ? 13.700 1.051 3.000 1.00 67.31 104 LYS A O 1
ATOM 870 N N . ASN A 1 105 ? 11.650 0.702 3.867 1.00 68.94 105 ASN A N 1
ATOM 871 C CA . ASN A 1 105 ? 10.988 1.777 3.154 1.00 68.94 105 ASN A CA 1
ATOM 872 C C . ASN A 1 105 ? 11.594 3.138 3.526 1.00 68.94 105 ASN A C 1
ATOM 874 O O . ASN A 1 105 ? 12.000 3.869 2.635 1.00 68.94 105 ASN A O 1
ATOM 878 N N . ALA A 1 106 ? 11.753 3.454 4.814 1.00 73.00 106 ALA A N 1
ATOM 879 C CA . ALA A 1 106 ? 12.289 4.749 5.243 1.00 73.00 106 ALA A CA 1
ATOM 880 C C . ALA A 1 106 ? 13.717 4.989 4.743 1.00 73.00 106 ALA A C 1
ATOM 882 O O . ALA A 1 106 ? 14.031 6.101 4.338 1.00 73.00 106 ALA A O 1
ATOM 883 N N . GLN A 1 107 ? 14.556 3.949 4.685 1.00 70.19 107 GLN A N 1
ATOM 884 C CA . GLN A 1 107 ? 15.898 4.070 4.109 1.00 70.19 107 GLN A CA 1
ATOM 885 C C . GLN A 1 107 ? 15.851 4.424 2.618 1.00 70.19 107 GLN A C 1
ATOM 887 O O . GLN A 1 107 ? 16.615 5.271 2.159 1.00 70.19 107 GLN A O 1
ATOM 892 N N . HIS A 1 108 ? 14.953 3.785 1.867 1.00 66.38 108 HIS A N 1
ATOM 893 C CA . HIS A 1 108 ? 14.767 4.073 0.449 1.00 66.38 108 HIS A CA 1
ATOM 894 C C . HIS A 1 108 ? 14.314 5.525 0.225 1.00 66.38 108 HIS A C 1
ATOM 896 O O . HIS A 1 108 ? 14.950 6.251 -0.540 1.00 66.38 108 HIS A O 1
ATOM 902 N N . TYR A 1 109 ? 13.289 5.987 0.949 1.00 70.81 109 TYR A N 1
ATOM 903 C CA . TYR A 1 109 ? 12.813 7.369 0.811 1.00 70.81 109 TYR A CA 1
ATOM 904 C C . TYR A 1 109 ? 13.795 8.395 1.347 1.00 70.81 109 TYR A C 1
ATOM 906 O O . TYR A 1 109 ? 13.835 9.500 0.824 1.00 70.81 109 TYR A O 1
ATOM 914 N N . LEU A 1 110 ? 14.610 8.056 2.349 1.00 77.06 110 LEU A N 1
ATOM 915 C CA . LEU A 1 110 ? 15.635 8.968 2.844 1.00 77.06 110 LEU A CA 1
ATOM 916 C C . LEU A 1 110 ? 16.650 9.247 1.737 1.00 77.06 110 LEU A C 1
ATOM 918 O O . LEU A 1 110 ? 16.981 10.401 1.483 1.00 77.06 110 LEU A O 1
ATOM 922 N N . ASN A 1 111 ? 17.081 8.202 1.026 1.00 72.56 111 ASN A N 1
ATOM 923 C CA . ASN A 1 111 ? 17.971 8.358 -0.118 1.00 72.56 111 ASN A CA 1
ATOM 924 C C . ASN A 1 111 ? 17.322 9.234 -1.204 1.00 72.56 111 ASN A C 1
ATOM 926 O O . ASN A 1 111 ? 17.970 10.140 -1.722 1.00 72.56 111 ASN A O 1
ATOM 930 N N . ARG A 1 112 ? 16.032 9.022 -1.508 1.00 73.50 112 ARG A N 1
ATOM 931 C CA . ARG A 1 112 ? 15.287 9.852 -2.471 1.00 73.50 112 ARG A CA 1
ATOM 932 C C . ARG A 1 112 ? 15.167 11.309 -2.017 1.00 73.50 112 ARG A C 1
ATOM 934 O O . ARG A 1 112 ? 15.424 12.198 -2.819 1.00 73.50 112 ARG A O 1
ATOM 941 N N . ALA A 1 113 ? 14.830 11.558 -0.755 1.00 75.62 113 ALA A N 1
ATOM 942 C CA . ALA A 1 113 ? 14.689 12.896 -0.185 1.00 75.62 113 ALA A CA 1
ATOM 943 C C . ALA A 1 113 ? 16.010 13.675 -0.220 1.00 75.62 113 ALA A C 1
ATOM 945 O O . ALA A 1 113 ? 16.025 14.850 -0.569 1.00 75.62 113 ALA A O 1
ATOM 946 N N . VAL A 1 114 ? 17.128 13.006 0.083 1.00 78.69 114 VAL A N 1
ATOM 947 C CA . VAL A 1 114 ? 18.475 13.589 -0.015 1.00 78.69 114 VAL A CA 1
ATOM 948 C C . VAL A 1 114 ? 18.819 13.937 -1.464 1.00 78.69 114 VAL A C 1
ATOM 950 O O . VAL A 1 114 ? 19.362 15.011 -1.713 1.00 78.69 114 VAL A O 1
ATOM 953 N N . ILE A 1 115 ? 18.464 13.074 -2.422 1.00 71.25 115 ILE A N 1
ATOM 954 C CA . ILE A 1 115 ? 18.636 13.363 -3.852 1.00 71.25 115 ILE A CA 1
ATOM 955 C C . ILE A 1 115 ? 17.773 14.555 -4.269 1.00 71.25 115 ILE A C 1
ATOM 957 O O . ILE A 1 115 ? 18.292 15.455 -4.910 1.00 71.25 115 ILE A O 1
ATOM 961 N N . LEU A 1 116 ? 16.496 14.610 -3.881 1.00 64.75 116 LEU A N 1
ATOM 962 C CA . LEU A 1 116 ? 15.604 15.732 -4.200 1.00 64.75 116 LEU A CA 1
ATOM 963 C C . LEU A 1 116 ? 16.099 17.048 -3.587 1.00 64.75 116 LEU A C 1
ATOM 965 O O . LEU A 1 116 ? 16.104 18.076 -4.255 1.00 64.75 116 LEU A O 1
ATOM 969 N N . GLN A 1 117 ? 16.591 17.014 -2.346 1.00 74.88 117 GLN A N 1
ATOM 970 C CA . GLN A 1 117 ? 17.214 18.167 -1.695 1.00 74.88 117 GLN A CA 1
ATOM 971 C C . GLN A 1 117 ? 18.450 18.643 -2.467 1.00 74.88 117 GLN A C 1
ATOM 973 O O . GLN A 1 117 ? 18.626 19.846 -2.665 1.00 74.88 117 GLN A O 1
ATOM 978 N N . ALA A 1 118 ? 19.302 17.711 -2.904 1.00 69.62 118 ALA A N 1
ATOM 979 C CA . ALA A 1 118 ? 20.472 18.015 -3.719 1.00 69.62 118 ALA A CA 1
ATOM 980 C C . ALA A 1 118 ? 20.063 18.564 -5.091 1.00 69.62 118 ALA A C 1
ATOM 982 O O . ALA A 1 118 ? 20.575 19.599 -5.485 1.00 69.62 118 ALA A O 1
ATOM 983 N N . GLN A 1 119 ? 19.074 17.963 -5.753 1.00 64.94 119 GLN A N 1
ATOM 984 C CA . GLN A 1 119 ? 18.527 18.401 -7.038 1.00 64.94 119 GLN A CA 1
ATOM 985 C C . GLN A 1 119 ? 17.853 19.769 -6.960 1.00 64.94 119 GLN A C 1
ATOM 987 O O . GLN A 1 119 ? 17.934 20.519 -7.921 1.00 64.94 119 GLN A O 1
ATOM 992 N N . HIS A 1 120 ? 17.210 20.129 -5.846 1.00 60.59 120 HIS A N 1
ATOM 993 C CA . HIS A 1 120 ? 16.632 21.460 -5.636 1.00 60.59 120 HIS A CA 1
ATOM 994 C C . HIS A 1 120 ? 17.723 22.518 -5.397 1.00 60.59 120 HIS A C 1
ATOM 996 O O . HIS A 1 120 ? 17.658 23.640 -5.906 1.00 60.59 120 HIS A O 1
ATOM 1002 N N . ASN A 1 121 ? 18.779 22.140 -4.673 1.00 61.41 121 ASN A N 1
ATOM 1003 C CA . ASN A 1 121 ? 19.970 22.971 -4.501 1.00 61.41 121 ASN A CA 1
ATOM 1004 C C . ASN A 1 121 ? 20.752 23.113 -5.821 1.00 61.41 121 ASN A C 1
ATOM 1006 O O . ASN A 1 121 ? 21.273 24.187 -6.117 1.00 61.41 121 ASN A O 1
ATOM 1010 N N . GLU A 1 122 ? 20.780 22.057 -6.635 1.00 52.88 122 GLU A N 1
ATOM 1011 C CA . GLU A 1 122 ? 21.385 22.020 -7.961 1.00 52.88 122 GLU A CA 1
ATOM 1012 C C . GLU A 1 122 ? 20.533 22.735 -8.999 1.00 52.88 122 GLU A C 1
ATOM 1014 O O . GLU A 1 122 ? 21.112 23.464 -9.766 1.00 52.88 122 GLU A O 1
ATOM 1019 N N . THR A 1 123 ? 19.202 22.652 -9.025 1.00 50.75 123 THR A N 1
ATOM 1020 C CA . THR A 1 123 ? 18.344 23.432 -9.951 1.00 50.75 123 THR A CA 1
ATOM 1021 C C . THR A 1 123 ? 18.386 24.926 -9.641 1.00 50.75 123 THR A C 1
ATOM 1023 O O . THR A 1 123 ? 18.344 25.738 -10.563 1.00 50.75 123 THR A O 1
ATOM 1026 N N . ARG A 1 124 ? 18.595 25.312 -8.373 1.00 48.06 124 ARG A N 1
ATOM 1027 C CA . ARG A 1 124 ? 18.993 26.685 -8.007 1.00 48.06 124 ARG A CA 1
ATOM 1028 C C . ARG A 1 124 ? 20.374 27.076 -8.552 1.00 48.06 124 ARG A C 1
ATOM 1030 O O . ARG A 1 124 ? 20.580 28.247 -8.856 1.00 48.06 124 ARG A O 1
ATOM 1037 N N . ALA A 1 125 ? 21.296 26.124 -8.697 1.00 40.31 125 ALA A N 1
ATOM 1038 C CA . ALA A 1 125 ? 22.615 26.318 -9.313 1.00 40.31 125 ALA A CA 1
ATOM 1039 C C . ALA A 1 125 ? 22.631 26.090 -10.847 1.00 40.31 125 ALA A C 1
ATOM 1041 O O . ALA A 1 125 ? 23.536 26.557 -11.533 1.00 40.31 125 ALA A O 1
ATOM 1042 N N . ALA A 1 126 ? 21.620 25.410 -11.387 1.00 38.34 126 ALA A N 1
ATOM 1043 C CA . ALA A 1 126 ? 21.517 24.839 -12.724 1.00 38.34 126 ALA A CA 1
ATOM 1044 C C . ALA A 1 126 ? 20.162 25.192 -13.351 1.00 38.34 126 ALA A C 1
ATOM 1046 O O . ALA A 1 126 ? 19.505 24.368 -13.987 1.00 38.34 126 ALA A O 1
ATOM 1047 N N . ALA A 1 127 ? 19.840 26.486 -13.345 1.00 37.41 127 ALA A N 1
ATOM 1048 C CA . ALA A 1 127 ? 19.036 27.106 -14.401 1.00 37.41 127 ALA A CA 1
ATOM 1049 C C . ALA A 1 127 ? 19.637 26.907 -15.825 1.00 37.41 127 ALA A C 1
ATOM 1051 O O . ALA A 1 127 ? 19.175 27.506 -16.791 1.00 37.41 127 ALA A O 1
ATOM 1052 N N . GLY A 1 128 ? 20.646 26.043 -15.983 1.00 36.53 128 GLY A N 1
ATOM 1053 C CA . GLY A 1 128 ? 20.988 25.359 -17.218 1.00 36.53 128 GLY A CA 1
ATOM 1054 C C . GLY A 1 128 ? 21.512 23.945 -16.940 1.00 36.53 128 GLY A C 1
ATOM 1055 O O . GLY A 1 128 ? 22.692 23.799 -16.656 1.00 36.53 128 GLY A O 1
ATOM 1056 N N . MET A 1 129 ? 20.646 22.925 -17.011 1.00 32.66 129 MET A N 1
ATOM 1057 C CA . MET A 1 129 ? 20.849 21.601 -17.649 1.00 32.66 129 MET A CA 1
ATOM 1058 C C . MET A 1 129 ? 19.898 20.548 -17.046 1.00 32.66 129 MET A C 1
ATOM 1060 O O . MET A 1 129 ? 20.097 20.048 -15.945 1.00 32.66 129 MET A O 1
ATOM 1064 N N . HIS A 1 130 ? 18.860 20.204 -17.811 1.00 37.06 130 HIS A N 1
ATOM 1065 C CA . HIS A 1 130 ? 17.904 19.130 -17.536 1.00 37.06 130 HIS A CA 1
ATOM 1066 C C . HIS A 1 130 ? 18.576 17.747 -17.477 1.00 37.06 130 HIS A C 1
ATOM 1068 O O . HIS A 1 130 ? 19.272 17.354 -18.413 1.00 37.06 130 HIS A O 1
ATOM 1074 N N . VAL A 1 131 ? 18.267 16.959 -16.443 1.00 44.06 131 VAL A N 1
ATOM 1075 C CA . VAL A 1 131 ? 18.474 15.502 -16.448 1.00 44.06 131 VAL A CA 1
ATOM 1076 C C . VAL A 1 131 ? 17.337 14.882 -17.265 1.00 44.06 131 VAL A C 1
ATOM 1078 O O . VAL A 1 131 ? 16.213 14.755 -16.789 1.00 44.06 131 VAL A O 1
ATOM 1081 N N . GLY A 1 132 ? 17.600 14.587 -18.538 1.00 48.72 132 GLY A N 1
ATOM 1082 C CA . GLY A 1 132 ? 16.623 13.992 -19.449 1.00 48.72 132 GLY A CA 1
ATOM 1083 C C . GLY A 1 132 ? 16.660 12.467 -19.402 1.00 48.72 132 GLY A C 1
ATOM 1084 O O . GLY A 1 132 ? 17.610 11.870 -19.901 1.00 48.72 132 GLY A O 1
ATOM 1085 N N . HIS A 1 133 ? 15.616 11.833 -18.866 1.00 58.53 133 HIS A N 1
ATOM 1086 C CA . HIS A 1 133 ? 15.313 10.438 -19.192 1.00 58.53 133 HIS A CA 1
ATOM 1087 C C . HIS A 1 133 ? 14.945 10.353 -20.681 1.00 58.53 133 HIS A C 1
ATOM 1089 O O . HIS A 1 133 ? 14.137 11.150 -21.169 1.00 58.53 133 HIS A O 1
ATOM 1095 N N . SER A 1 134 ? 15.553 9.433 -21.435 1.00 67.81 134 SER A N 1
ATOM 1096 C CA . SER A 1 134 ? 15.311 9.362 -22.877 1.00 67.81 134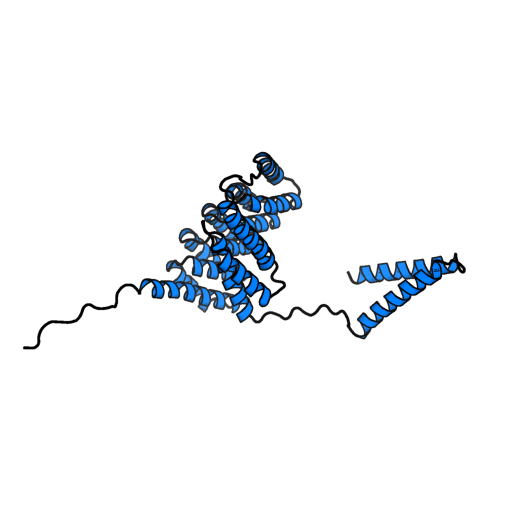 SER A CA 1
ATOM 1097 C C . SER A 1 134 ? 13.927 8.781 -23.155 1.00 67.81 134 SER A C 1
ATOM 1099 O O . SER A 1 134 ? 13.597 7.683 -22.710 1.00 67.81 134 SER A O 1
ATOM 1101 N N . ARG A 1 135 ? 13.125 9.465 -23.981 1.00 72.38 135 ARG A N 1
ATOM 1102 C CA . ARG A 1 135 ? 11.830 8.956 -24.472 1.00 72.38 135 ARG A CA 1
ATOM 1103 C C . ARG A 1 135 ? 11.952 7.556 -25.090 1.00 72.38 135 ARG A C 1
ATOM 1105 O O . ARG A 1 135 ? 11.014 6.773 -25.011 1.00 72.38 135 ARG A O 1
ATOM 1112 N N . ALA A 1 136 ? 13.100 7.232 -25.685 1.00 73.56 136 ALA A N 1
ATOM 1113 C CA . ALA A 1 136 ? 13.352 5.913 -26.260 1.00 73.56 136 ALA A CA 1
ATOM 1114 C C . ALA A 1 136 ? 13.481 4.808 -25.194 1.00 73.56 136 ALA A C 1
ATOM 1116 O O . ALA A 1 136 ? 13.086 3.674 -25.447 1.00 73.56 136 ALA A O 1
ATOM 1117 N N . GLU A 1 137 ? 14.016 5.121 -24.013 1.00 76.94 137 GLU A N 1
ATOM 1118 C CA . GLU A 1 137 ? 14.130 4.166 -22.901 1.00 76.94 137 GLU A CA 1
ATOM 1119 C C . GLU A 1 137 ? 12.761 3.887 -22.287 1.00 76.94 137 GLU A C 1
ATOM 1121 O O . GLU A 1 137 ? 12.411 2.728 -22.079 1.00 76.94 137 GLU A O 1
ATOM 1126 N N . PHE A 1 138 ? 11.947 4.931 -22.109 1.00 78.56 138 PHE A N 1
ATOM 1127 C CA . PHE A 1 138 ? 10.567 4.784 -21.654 1.00 78.56 138 PHE A CA 1
ATOM 1128 C C . PHE A 1 138 ? 9.740 3.894 -22.594 1.00 78.56 138 PHE A C 1
ATOM 1130 O O . PHE A 1 138 ? 9.079 2.964 -22.142 1.00 78.56 138 PHE A O 1
ATOM 1137 N N . MET A 1 139 ? 9.839 4.112 -23.911 1.00 77.75 139 MET A N 1
ATOM 1138 C CA . MET A 1 139 ? 9.128 3.294 -24.905 1.00 77.75 139 MET A CA 1
ATOM 1139 C C . MET A 1 139 ? 9.542 1.816 -24.847 1.00 77.75 139 MET A C 1
ATOM 1141 O O . MET A 1 139 ? 8.691 0.935 -24.907 1.00 77.75 139 MET A O 1
ATOM 1145 N N . ARG A 1 140 ? 10.836 1.528 -24.651 1.00 82.38 140 ARG A N 1
ATOM 1146 C CA . ARG A 1 140 ? 11.322 0.147 -24.482 1.00 82.38 140 ARG A CA 1
ATOM 1147 C C . ARG A 1 140 ? 10.783 -0.522 -23.221 1.00 82.38 140 ARG A C 1
ATOM 1149 O O . ARG A 1 140 ? 10.524 -1.720 -23.240 1.00 82.38 140 ARG A O 1
ATOM 1156 N N . LEU A 1 141 ? 10.631 0.229 -22.131 1.00 81.88 141 LEU A N 1
ATOM 1157 C CA . LEU A 1 141 ? 10.011 -0.290 -20.912 1.00 81.88 141 LEU A CA 1
ATOM 1158 C C . LEU A 1 141 ? 8.534 -0.619 -21.150 1.00 81.88 141 LEU A C 1
ATOM 1160 O O . LEU A 1 141 ? 8.074 -1.665 -20.704 1.00 81.88 141 LEU A O 1
ATOM 1164 N N . GLN A 1 142 ? 7.812 0.213 -21.908 1.00 80.00 142 GLN A N 1
ATOM 1165 C CA . GLN A 1 142 ? 6.412 -0.057 -22.250 1.00 80.00 142 GLN A CA 1
ATOM 1166 C C . GLN A 1 142 ? 6.238 -1.343 -23.073 1.00 80.00 142 GLN A C 1
ATOM 1168 O O . GLN A 1 142 ? 5.294 -2.091 -22.834 1.00 80.00 142 GLN A O 1
ATOM 1173 N N . GLU A 1 143 ? 7.159 -1.650 -23.990 1.00 78.38 143 GLU A N 1
ATOM 1174 C CA . GLU A 1 143 ? 7.136 -2.906 -24.759 1.00 78.38 143 GLU A CA 1
ATOM 1175 C C . GLU A 1 143 ? 7.274 -4.155 -23.866 1.00 78.38 143 GLU A C 1
ATOM 1177 O O . GLU A 1 143 ? 6.711 -5.202 -24.175 1.00 78.38 143 GLU A O 1
ATOM 1182 N N . GLN A 1 144 ? 7.979 -4.051 -22.736 1.00 80.31 144 GLN A N 1
ATOM 1183 C CA . GLN A 1 144 ? 8.201 -5.165 -21.804 1.00 80.31 144 GLN A CA 1
ATOM 1184 C C . GLN A 1 144 ? 7.026 -5.404 -20.843 1.00 80.31 144 GLN A C 1
ATOM 1186 O O . GLN A 1 144 ? 7.012 -6.402 -20.125 1.00 80.31 144 GLN A O 1
ATOM 1191 N N . LEU A 1 145 ? 6.012 -4.533 -20.839 1.00 82.81 145 LEU A N 1
ATOM 1192 C CA . LEU A 1 145 ? 4.808 -4.706 -20.016 1.00 82.81 145 LEU A CA 1
ATOM 1193 C C . LEU A 1 145 ? 3.968 -5.914 -20.430 1.00 82.81 145 LEU A C 1
ATOM 1195 O O . LEU A 1 145 ? 3.154 -6.377 -19.644 1.00 82.81 145 LEU A O 1
ATOM 1199 N N . ILE A 1 146 ? 4.160 -6.424 -21.646 1.00 81.25 146 ILE A N 1
ATOM 1200 C CA . ILE A 1 146 ? 3.469 -7.611 -22.165 1.00 81.25 146 ILE A CA 1
ATOM 1201 C C . ILE A 1 146 ? 4.380 -8.844 -22.218 1.00 81.25 146 ILE A C 1
ATOM 1203 O O . ILE A 1 146 ? 4.027 -9.843 -22.846 1.00 81.25 146 ILE A O 1
ATOM 1207 N N . ASP A 1 147 ? 5.562 -8.781 -21.594 1.00 84.81 147 ASP A N 1
ATOM 1208 C CA . ASP A 1 147 ? 6.475 -9.921 -21.536 1.00 84.81 147 ASP A CA 1
ATOM 1209 C C . ASP A 1 147 ? 5.787 -11.108 -20.838 1.00 84.81 147 ASP A C 1
ATOM 1211 O O . ASP A 1 147 ? 5.129 -10.902 -19.814 1.00 84.81 147 ASP A O 1
ATOM 1215 N N . PRO A 1 148 ? 5.901 -12.347 -21.353 1.00 69.88 148 PRO A N 1
ATOM 1216 C CA . PRO A 1 148 ? 5.270 -13.510 -20.732 1.00 69.88 148 PRO A CA 1
ATOM 1217 C C . PRO A 1 148 ? 5.758 -13.775 -19.298 1.00 69.88 148 PRO A C 1
ATOM 1219 O O . PRO A 1 148 ? 5.001 -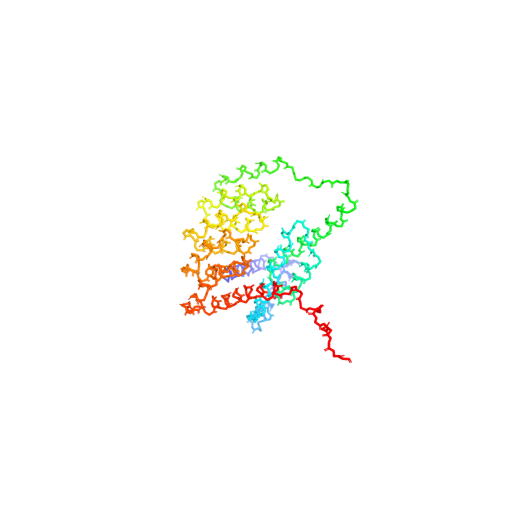14.322 -18.492 1.00 69.88 148 PRO A O 1
ATOM 1222 N N . ASP A 1 149 ? 6.985 -13.380 -18.948 1.00 74.19 149 ASP A N 1
ATOM 1223 C CA . ASP A 1 149 ? 7.536 -13.539 -17.605 1.00 74.19 149 ASP A CA 1
ATOM 1224 C C . ASP A 1 149 ? 7.089 -12.396 -16.675 1.00 74.19 149 ASP A C 1
ATOM 1226 O O . ASP A 1 149 ? 7.502 -11.239 -16.792 1.00 74.19 149 ASP A O 1
ATOM 1230 N N . ALA A 1 150 ? 6.290 -12.739 -15.662 1.00 70.56 150 ALA A N 1
ATOM 1231 C CA . ALA A 1 150 ? 5.859 -11.803 -14.625 1.00 70.56 150 ALA A CA 1
ATOM 1232 C C . ALA A 1 150 ? 7.038 -11.176 -13.854 1.00 70.56 150 ALA A C 1
ATOM 1234 O O . ALA A 1 150 ? 6.921 -10.074 -13.319 1.00 70.56 150 ALA A O 1
ATOM 1235 N N . GLY A 1 151 ? 8.189 -11.851 -13.777 1.00 70.50 151 GLY A N 1
ATOM 1236 C CA . GLY A 1 151 ? 9.420 -11.310 -13.206 1.00 70.50 151 GLY A CA 1
ATOM 1237 C C . GLY A 1 151 ? 9.955 -10.107 -13.983 1.00 70.50 151 GLY A C 1
ATOM 1238 O O . GLY A 1 151 ? 10.354 -9.120 -13.361 1.00 70.50 151 GLY A O 1
ATOM 1239 N N . VAL A 1 152 ? 9.899 -10.158 -15.318 1.00 70.00 152 VAL A N 1
ATOM 1240 C CA . VAL A 1 152 ? 10.273 -9.037 -16.193 1.00 70.00 152 VAL A CA 1
ATOM 1241 C C . VAL A 1 152 ? 9.291 -7.888 -15.999 1.00 70.00 152 VAL A C 1
ATOM 1243 O O . VAL A 1 152 ? 9.714 -6.777 -15.685 1.00 70.00 152 VAL A O 1
ATOM 1246 N N . ARG A 1 153 ? 7.982 -8.163 -16.046 1.00 83.25 153 ARG A N 1
ATOM 1247 C CA . ARG A 1 153 ? 6.946 -7.136 -15.829 1.00 83.25 153 ARG A CA 1
ATOM 1248 C C . ARG A 1 153 ? 7.084 -6.442 -14.467 1.00 83.25 153 ARG A C 1
ATOM 1250 O O . ARG A 1 153 ? 7.011 -5.218 -14.384 1.00 83.25 153 ARG A O 1
ATOM 1257 N N . LYS A 1 154 ? 7.393 -7.188 -13.399 1.00 79.19 154 LYS A N 1
ATOM 1258 C CA . LYS A 1 154 ? 7.695 -6.620 -12.067 1.00 79.19 154 LYS A CA 1
ATOM 1259 C C . LYS A 1 154 ? 8.930 -5.722 -12.063 1.00 79.19 154 LYS A C 1
ATOM 1261 O O . LYS A 1 154 ? 8.918 -4.687 -11.400 1.00 79.19 154 LYS A O 1
ATOM 1266 N N . ALA A 1 155 ? 9.993 -6.101 -12.771 1.00 70.62 155 ALA A N 1
ATOM 1267 C CA . ALA A 1 155 ? 11.182 -5.261 -12.888 1.00 70.62 155 ALA A CA 1
ATOM 1268 C C . ALA A 1 155 ? 10.859 -3.942 -13.608 1.00 70.62 155 ALA A C 1
ATOM 1270 O O . ALA A 1 155 ? 11.280 -2.882 -13.151 1.00 70.62 155 ALA A O 1
ATOM 1271 N N . VAL A 1 156 ? 10.031 -3.994 -14.657 1.00 78.44 156 VAL A N 1
ATOM 1272 C CA . VAL A 1 156 ? 9.563 -2.801 -15.379 1.00 78.44 156 VAL A CA 1
ATOM 1273 C C . VAL A 1 156 ? 8.797 -1.850 -14.456 1.00 78.44 156 VAL A C 1
ATOM 1275 O O . VAL A 1 156 ? 9.056 -0.650 -14.490 1.00 78.44 156 VAL A O 1
ATOM 1278 N N . VAL A 1 157 ? 7.923 -2.358 -13.576 1.00 80.06 157 VAL A N 1
ATOM 1279 C CA . VAL A 1 157 ? 7.219 -1.522 -12.579 1.00 80.06 157 VAL A CA 1
ATOM 1280 C C . VAL A 1 157 ? 8.196 -0.716 -11.722 1.00 80.06 157 VAL A C 1
ATOM 1282 O O . VAL A 1 157 ? 7.980 0.473 -11.487 1.00 80.06 157 VAL A O 1
ATOM 1285 N N . MET A 1 158 ? 9.273 -1.357 -11.258 1.00 74.69 158 MET A N 1
ATOM 1286 C CA . MET A 1 158 ? 10.270 -0.706 -10.405 1.00 74.69 158 MET A CA 1
ATOM 1287 C C . MET A 1 158 ? 11.005 0.424 -11.130 1.00 74.69 158 MET A C 1
ATOM 1289 O O . MET A 1 158 ? 11.313 1.440 -10.509 1.00 74.69 158 MET A O 1
ATOM 1293 N N . GLU A 1 159 ? 11.246 0.271 -12.432 1.00 76.75 159 GLU A N 1
ATOM 1294 C CA . GLU A 1 159 ? 11.873 1.302 -13.261 1.00 76.75 159 GLU A CA 1
ATOM 1295 C C . GLU A 1 159 ? 10.903 2.437 -13.615 1.00 76.75 159 GLU A C 1
ATOM 1297 O O . GLU A 1 159 ? 11.289 3.606 -13.596 1.00 76.75 159 GLU A O 1
ATOM 1302 N N . LEU A 1 160 ? 9.632 2.117 -13.883 1.00 82.62 160 LEU A N 1
ATOM 1303 C CA . LEU A 1 160 ? 8.595 3.086 -14.252 1.00 82.62 160 LEU A CA 1
ATOM 1304 C C . LEU A 1 160 ? 8.356 4.157 -13.182 1.00 82.62 160 LEU A C 1
ATOM 1306 O O . LEU A 1 160 ? 8.081 5.304 -13.525 1.00 82.62 160 LEU A O 1
ATOM 1310 N N . ILE A 1 161 ? 8.548 3.831 -11.901 1.00 79.62 161 ILE A N 1
ATOM 1311 C CA . ILE A 1 161 ? 8.464 4.801 -10.795 1.00 79.62 161 ILE A CA 1
ATOM 1312 C C . ILE A 1 161 ? 9.377 6.017 -11.030 1.00 79.62 161 ILE A C 1
ATOM 1314 O O . ILE A 1 161 ? 9.011 7.140 -10.683 1.00 79.62 161 ILE A O 1
ATOM 1318 N N . ASN A 1 162 ? 10.546 5.822 -11.650 1.00 77.06 162 ASN A N 1
ATOM 1319 C CA . ASN A 1 162 ? 11.512 6.898 -11.890 1.00 77.06 162 ASN A CA 1
ATOM 1320 C C . ASN A 1 162 ? 11.049 7.906 -12.953 1.00 77.06 162 ASN A C 1
ATOM 1322 O O . ASN A 1 162 ? 11.630 8.984 -13.057 1.00 77.06 162 ASN A O 1
ATOM 1326 N N . TYR A 1 163 ? 10.007 7.577 -13.718 1.00 78.25 163 TYR A N 1
ATOM 1327 C CA . TYR A 1 163 ? 9.456 8.438 -14.761 1.00 78.25 163 TYR A CA 1
ATOM 1328 C C . TYR A 1 163 ? 8.312 9.333 -14.258 1.00 78.25 163 TYR A C 1
ATOM 1330 O O . TYR A 1 163 ? 7.868 10.207 -14.996 1.00 78.25 163 TYR A O 1
ATOM 1338 N N . GLY A 1 164 ? 7.867 9.186 -13.005 1.00 78.38 164 GLY A N 1
ATOM 1339 C CA . GLY A 1 164 ? 6.830 10.047 -12.425 1.00 78.38 164 GLY A CA 1
ATOM 1340 C C . GLY A 1 164 ? 5.489 9.928 -13.156 1.00 78.38 164 GLY A C 1
ATOM 1341 O O . GLY A 1 164 ? 5.114 8.840 -13.584 1.00 78.38 164 GLY A O 1
ATOM 1342 N N . GLU A 1 165 ? 4.759 11.037 -13.301 1.00 80.31 165 GLU A N 1
ATOM 1343 C CA . GLU A 1 165 ? 3.367 11.040 -13.788 1.00 80.31 165 GLU A CA 1
ATOM 1344 C C . GLU A 1 165 ? 3.174 10.388 -15.164 1.00 80.31 165 GLU A C 1
ATOM 1346 O O . GLU A 1 165 ? 2.161 9.732 -15.393 1.00 80.31 165 GLU A O 1
ATOM 1351 N N . ILE A 1 166 ? 4.156 10.474 -16.072 1.00 84.12 166 ILE A N 1
ATOM 1352 C CA . ILE A 1 166 ? 4.041 9.832 -17.395 1.00 84.12 166 ILE A CA 1
ATOM 1353 C C . ILE A 1 166 ? 3.958 8.299 -17.309 1.00 84.12 166 ILE A C 1
ATOM 1355 O O . ILE A 1 166 ? 3.546 7.655 -18.271 1.00 84.12 166 ILE A O 1
ATOM 1359 N N . ALA A 1 167 ? 4.337 7.705 -16.174 1.00 89.31 167 ALA A N 1
ATOM 1360 C CA . ALA A 1 167 ? 4.216 6.276 -15.922 1.00 89.31 167 ALA A CA 1
ATOM 1361 C C . ALA A 1 167 ? 2.847 5.852 -15.368 1.00 89.31 167 ALA A C 1
ATOM 1363 O O . ALA A 1 167 ? 2.615 4.649 -15.260 1.00 89.31 167 ALA A O 1
ATOM 1364 N N . ILE A 1 168 ? 1.941 6.783 -15.043 1.00 91.31 168 ILE A N 1
ATOM 1365 C CA . ILE A 1 168 ? 0.628 6.452 -14.466 1.00 91.31 168 ILE A CA 1
ATOM 1366 C C . ILE A 1 168 ? -0.154 5.516 -15.395 1.00 91.31 168 ILE A C 1
ATOM 1368 O O . ILE A 1 168 ? -0.514 4.424 -14.967 1.00 91.31 168 ILE A O 1
ATOM 1372 N N . ASP A 1 169 ? -0.334 5.867 -16.670 1.00 92.50 169 ASP A N 1
ATOM 1373 C CA . ASP A 1 169 ? -1.086 5.036 -17.625 1.00 92.50 169 ASP A CA 1
ATOM 1374 C C . ASP A 1 169 ? -0.498 3.614 -17.791 1.00 92.50 169 ASP A C 1
ATOM 1376 O O . ASP A 1 169 ? -1.243 2.636 -17.664 1.00 92.50 169 ASP A O 1
ATOM 1380 N N . PRO A 1 170 ? 0.827 3.438 -18.003 1.00 93.12 170 PRO A N 1
ATOM 1381 C CA . PRO A 1 170 ? 1.467 2.121 -17.958 1.00 93.12 170 PRO A CA 1
ATOM 1382 C C . PRO A 1 170 ? 1.204 1.325 -16.678 1.00 93.12 170 PRO A C 1
ATOM 1384 O O . PRO A 1 170 ? 0.960 0.120 -16.733 1.00 93.12 170 PRO A O 1
ATOM 1387 N N . LEU A 1 171 ? 1.266 1.981 -15.518 1.00 96.12 171 LEU A N 1
ATOM 1388 C CA . LEU A 1 171 ? 1.059 1.325 -14.232 1.00 96.12 171 LEU A CA 1
ATOM 1389 C C . LEU A 1 171 ? -0.416 0.960 -14.013 1.00 96.12 171 LEU A C 1
ATOM 1391 O O . LEU A 1 171 ? -0.694 -0.094 -13.446 1.00 96.12 171 LEU A O 1
ATOM 1395 N N . ILE A 1 172 ? -1.358 1.770 -14.508 1.00 95.88 172 ILE A N 1
ATOM 1396 C CA . ILE A 1 172 ? -2.792 1.445 -14.521 1.00 95.88 172 ILE A CA 1
ATOM 1397 C C . ILE A 1 172 ? -3.039 0.180 -15.344 1.00 95.88 172 ILE A C 1
ATOM 1399 O O . ILE A 1 172 ? -3.778 -0.693 -14.896 1.00 95.88 172 ILE A O 1
ATOM 1403 N N . ALA A 1 173 ? -2.396 0.031 -16.506 1.00 93.25 173 ALA A N 1
ATOM 1404 C CA . ALA A 1 173 ? -2.535 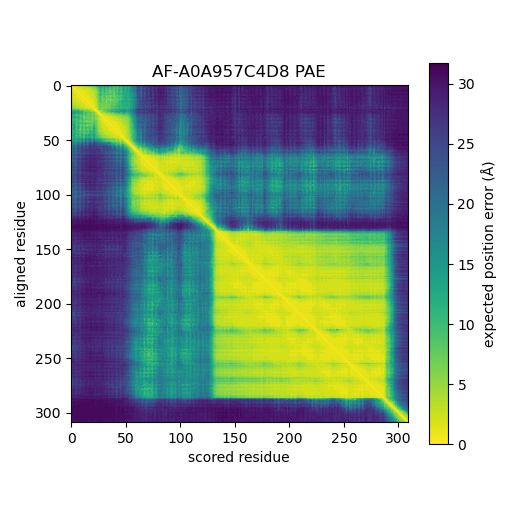-1.183 -17.312 1.00 93.25 173 ALA A CA 1
ATOM 1405 C C . ALA A 1 173 ? -2.103 -2.442 -16.535 1.00 93.25 173 ALA A C 1
ATOM 1407 O O . ALA A 1 173 ? -2.772 -3.472 -16.595 1.00 93.25 173 ALA A O 1
ATOM 1408 N N . LEU A 1 174 ? -1.038 -2.341 -15.734 1.00 96.06 174 LEU A N 1
ATOM 1409 C CA . LEU A 1 174 ? -0.550 -3.443 -14.903 1.00 96.06 174 LEU A CA 1
ATOM 1410 C C . LEU A 1 174 ? -1.410 -3.742 -13.664 1.00 96.06 174 LEU A C 1
ATOM 1412 O O . LEU A 1 174 ? -1.230 -4.792 -13.049 1.00 96.06 174 LEU A O 1
ATOM 1416 N N . LEU A 1 175 ? -2.372 -2.886 -13.298 1.00 96.75 175 LEU A N 1
ATOM 1417 C CA . LEU A 1 175 ? -3.399 -3.252 -12.312 1.00 96.75 175 LEU A CA 1
ATOM 1418 C C . LEU A 1 175 ? -4.361 -4.324 -12.836 1.00 96.75 175 LEU A C 1
ATOM 1420 O O . LEU A 1 175 ? -5.082 -4.909 -12.039 1.00 96.75 175 LEU A O 1
ATOM 1424 N N . MET A 1 176 ? -4.373 -4.590 -14.142 1.00 94.62 176 MET A N 1
ATOM 1425 C CA . MET A 1 176 ? -5.210 -5.618 -14.769 1.00 94.62 176 MET A CA 1
ATOM 1426 C C . MET A 1 176 ? -4.409 -6.866 -15.168 1.00 94.62 176 MET A C 1
ATOM 1428 O O . MET A 1 176 ? -4.914 -7.705 -15.906 1.00 94.62 176 MET A O 1
ATOM 1432 N N . ASP A 1 177 ? -3.158 -6.982 -14.713 1.00 96.75 177 ASP A N 1
ATOM 1433 C CA . ASP A 1 177 ? -2.278 -8.104 -15.040 1.00 96.75 177 ASP A CA 1
ATOM 1434 C C . ASP A 1 177 ? -2.805 -9.434 -14.478 1.00 96.75 177 ASP A C 1
ATOM 1436 O O . ASP A 1 177 ? -3.326 -9.479 -13.362 1.00 96.75 177 ASP A O 1
ATOM 1440 N N . ASP A 1 178 ? -2.621 -10.534 -15.209 1.00 93.50 178 ASP A N 1
ATOM 1441 C CA . ASP A 1 178 ? -3.038 -11.870 -14.763 1.00 93.50 178 ASP A CA 1
ATOM 1442 C C . ASP A 1 178 ? -2.301 -12.315 -13.483 1.00 93.50 178 ASP A C 1
ATOM 1444 O O . ASP A 1 178 ? -2.864 -13.016 -12.633 1.00 93.50 178 ASP A O 1
ATOM 1448 N N . ASP A 1 179 ? -1.048 -11.882 -13.304 1.00 92.19 179 ASP A N 1
ATOM 1449 C CA . ASP A 1 179 ? -0.228 -12.186 -12.135 1.00 92.19 179 ASP A CA 1
ATOM 1450 C C . ASP A 1 179 ? -0.498 -11.192 -10.996 1.00 92.19 179 ASP A C 1
ATOM 1452 O O . ASP A 1 179 ? -0.257 -9.985 -11.087 1.00 92.19 179 ASP A O 1
ATOM 1456 N N . SER A 1 180 ? -0.964 -11.711 -9.859 1.00 95.81 180 SER A N 1
ATOM 1457 C CA . SER A 1 180 ? -1.308 -10.868 -8.715 1.00 95.81 180 SER A CA 1
ATOM 1458 C C . SER A 1 180 ? -0.113 -10.152 -8.088 1.00 95.81 180 SER A C 1
ATOM 1460 O O . SER A 1 180 ? -0.301 -9.092 -7.494 1.00 95.81 180 SER A O 1
ATOM 1462 N N . ASP A 1 181 ? 1.110 -10.688 -8.194 1.00 88.50 181 ASP A N 1
ATOM 1463 C CA . ASP A 1 181 ? 2.279 -9.962 -7.697 1.00 88.50 181 ASP A CA 1
ATOM 1464 C C . ASP A 1 181 ? 2.543 -8.737 -8.574 1.00 88.50 181 ASP A C 1
ATOM 1466 O O . ASP A 1 181 ? 2.865 -7.680 -8.032 1.00 88.50 181 ASP A O 1
ATOM 1470 N N . VAL A 1 182 ? 2.401 -8.841 -9.901 1.00 90.00 182 VAL A N 1
ATOM 1471 C CA . VAL A 1 182 ? 2.520 -7.683 -10.806 1.00 90.00 182 VAL A CA 1
ATOM 1472 C C . VAL A 1 182 ? 1.496 -6.614 -10.424 1.00 90.00 182 VAL A C 1
ATOM 1474 O O . VAL A 1 182 ? 1.887 -5.466 -10.200 1.00 90.00 182 VAL A O 1
ATOM 1477 N N . ARG A 1 183 ? 0.229 -6.999 -10.212 1.00 97.94 183 ARG A N 1
ATOM 1478 C CA . ARG A 1 183 ? -0.826 -6.077 -9.750 1.00 97.94 183 ARG A CA 1
ATOM 1479 C C . ARG A 1 183 ? -0.487 -5.406 -8.415 1.00 97.94 183 ARG A C 1
ATOM 1481 O O . ARG A 1 183 ? -0.662 -4.198 -8.264 1.00 97.94 183 ARG A O 1
ATOM 1488 N N . VAL A 1 184 ? 0.063 -6.153 -7.451 1.00 93.81 184 VAL A N 1
ATOM 1489 C CA . VAL A 1 184 ? 0.541 -5.599 -6.166 1.00 93.81 184 VAL A CA 1
ATOM 1490 C C . VAL A 1 184 ? 1.640 -4.552 -6.377 1.00 93.81 184 VAL A C 1
ATOM 1492 O O . VAL A 1 184 ? 1.622 -3.497 -5.729 1.00 93.81 184 VAL A O 1
ATOM 1495 N N . HIS A 1 185 ? 2.608 -4.828 -7.257 1.00 86.94 185 HIS A N 1
ATOM 1496 C CA . HIS A 1 185 ? 3.687 -3.884 -7.554 1.00 86.94 185 HIS A CA 1
ATOM 1497 C C . HIS A 1 185 ? 3.133 -2.638 -8.248 1.00 86.94 185 HIS A C 1
ATOM 1499 O O . HIS A 1 185 ? 3.501 -1.533 -7.859 1.00 86.94 185 HIS A O 1
ATOM 1505 N N . ALA A 1 186 ? 2.209 -2.798 -9.198 1.00 96.06 186 ALA A N 1
ATOM 1506 C CA . ALA A 1 186 ? 1.552 -1.696 -9.893 1.00 96.06 186 ALA A CA 1
ATOM 1507 C C . ALA A 1 186 ? 0.773 -0.785 -8.929 1.00 96.06 186 ALA A C 1
ATOM 1509 O O . ALA A 1 186 ? 0.997 0.424 -8.919 1.00 96.06 186 ALA A O 1
ATOM 1510 N N . ALA A 1 187 ? -0.046 -1.354 -8.036 1.00 97.06 187 ALA A N 1
ATOM 1511 C CA . ALA A 1 187 ? -0.760 -0.590 -7.009 1.00 97.06 187 ALA A CA 1
ATOM 1512 C C . ALA A 1 187 ? 0.204 0.175 -6.090 1.00 97.06 187 ALA A C 1
ATOM 1514 O O . ALA A 1 187 ? -0.011 1.343 -5.768 1.00 97.06 187 ALA A O 1
ATOM 1515 N N . THR A 1 188 ? 1.307 -0.470 -5.699 1.00 89.44 188 THR A N 1
ATOM 1516 C CA . THR A 1 188 ? 2.345 0.166 -4.879 1.00 89.44 188 THR A CA 1
ATOM 1517 C C . THR A 1 188 ? 3.007 1.329 -5.618 1.00 89.44 188 THR A C 1
ATOM 1519 O O . THR A 1 188 ? 3.171 2.400 -5.036 1.00 89.44 188 THR A O 1
ATOM 1522 N N . ALA A 1 189 ? 3.364 1.128 -6.888 1.00 88.25 189 ALA A N 1
ATOM 1523 C CA . ALA A 1 189 ? 4.026 2.117 -7.725 1.00 88.25 189 ALA A CA 1
ATOM 1524 C C . ALA A 1 189 ? 3.126 3.318 -8.029 1.00 88.25 189 ALA A C 1
ATOM 1526 O O . ALA A 1 189 ? 3.594 4.443 -7.911 1.00 88.25 189 ALA A O 1
ATOM 1527 N N . LEU A 1 190 ? 1.838 3.109 -8.322 1.00 93.81 190 LEU A N 1
ATOM 1528 C CA . LEU A 1 190 ? 0.865 4.195 -8.508 1.00 93.81 190 LEU A CA 1
ATOM 1529 C C . LEU A 1 190 ? 0.769 5.089 -7.276 1.00 93.81 190 LEU A C 1
ATOM 1531 O O . LEU A 1 190 ? 0.773 6.310 -7.382 1.00 93.81 190 LEU A O 1
ATOM 1535 N N . GLY A 1 191 ? 0.766 4.485 -6.091 1.00 88.19 191 GLY A N 1
ATOM 1536 C CA . GLY A 1 191 ? 0.800 5.243 -4.852 1.00 88.19 191 GLY A CA 1
ATOM 1537 C C . GLY A 1 191 ? 2.104 6.027 -4.628 1.00 88.19 191 GLY A C 1
ATOM 1538 O O . GLY A 1 191 ? 2.094 7.017 -3.903 1.00 88.19 191 GLY A O 1
ATOM 1539 N N . TRP A 1 192 ? 3.228 5.594 -5.210 1.00 82.88 192 TRP A N 1
ATOM 1540 C CA . TRP A 1 192 ? 4.516 6.297 -5.112 1.00 82.88 192 TRP A CA 1
ATOM 1541 C C . TRP A 1 192 ? 4.680 7.391 -6.153 1.00 82.88 192 TRP A C 1
ATOM 1543 O O . TRP A 1 192 ? 5.237 8.436 -5.837 1.00 82.88 192 TRP A O 1
ATOM 1553 N N . VAL A 1 193 ? 4.236 7.128 -7.381 1.00 82.81 193 VAL A N 1
ATOM 1554 C CA . VAL A 1 193 ? 4.185 8.124 -8.451 1.00 82.81 193 VAL A CA 1
ATOM 1555 C C . VAL A 1 193 ? 3.230 9.246 -8.053 1.00 82.81 193 VAL A C 1
ATOM 1557 O O . VAL A 1 193 ? 3.541 10.414 -8.260 1.00 82.81 193 VAL A O 1
ATOM 1560 N N . GLY A 1 194 ? 2.119 8.894 -7.407 1.00 80.44 194 GLY A N 1
ATOM 1561 C CA . GLY A 1 194 ? 1.119 9.852 -6.982 1.00 80.44 194 GLY A CA 1
ATOM 1562 C C . GLY A 1 194 ? 0.242 10.313 -8.144 1.00 80.44 194 GLY A C 1
ATOM 1563 O O . GLY A 1 194 ? 0.116 9.630 -9.158 1.00 80.44 194 GLY A O 1
ATOM 1564 N N . GLY A 1 195 ? -0.378 11.479 -7.978 1.00 80.94 195 GLY A N 1
ATOM 1565 C CA . GLY A 1 195 ? -1.287 12.054 -8.966 1.00 80.94 195 GLY A CA 1
ATOM 1566 C C . GLY A 1 195 ? -2.740 11.615 -8.775 1.00 80.94 195 GLY A C 1
ATOM 1567 O O . GLY A 1 195 ? -3.042 10.502 -8.340 1.00 80.94 195 GLY A O 1
ATOM 1568 N N . LYS A 1 196 ? -3.670 12.519 -9.098 1.00 86.00 196 LYS A N 1
ATOM 1569 C CA . LYS A 1 196 ? -5.116 12.279 -8.941 1.00 86.00 196 LYS A CA 1
ATOM 1570 C C . LYS A 1 196 ? -5.624 11.163 -9.851 1.00 86.00 196 LYS A C 1
ATOM 1572 O O . LYS A 1 196 ? -6.536 10.432 -9.472 1.00 86.00 196 LYS A O 1
ATOM 1577 N N . ASP A 1 197 ? -4.984 10.983 -11.001 1.00 89.12 197 ASP A N 1
ATOM 1578 C CA . ASP A 1 197 ? -5.348 9.958 -11.981 1.00 89.12 197 ASP A CA 1
ATOM 1579 C C . ASP A 1 197 ? -5.102 8.531 -11.459 1.00 89.12 197 ASP A C 1
ATOM 1581 O O . ASP A 1 197 ? -5.723 7.583 -11.935 1.00 89.12 197 ASP A O 1
ATOM 1585 N N . ALA A 1 198 ? -4.281 8.366 -10.414 1.00 93.12 198 ALA A N 1
ATOM 1586 C CA . ALA A 1 198 ? -4.083 7.085 -9.741 1.00 93.12 198 ALA A CA 1
ATOM 1587 C C . ALA A 1 198 ? -5.252 6.690 -8.816 1.00 93.12 198 ALA A C 1
ATOM 1589 O O . ALA A 1 198 ? -5.409 5.508 -8.507 1.00 93.12 198 ALA A O 1
ATOM 1590 N N . ILE A 1 199 ? -6.091 7.636 -8.370 1.00 95.00 199 ILE A N 1
ATOM 1591 C CA . ILE A 1 199 ? -7.110 7.390 -7.336 1.00 95.00 199 ILE A CA 1
ATOM 1592 C C . ILE A 1 199 ? -8.166 6.392 -7.819 1.00 95.00 199 ILE A C 1
ATOM 1594 O O . ILE A 1 199 ? -8.388 5.371 -7.170 1.00 95.00 199 ILE A O 1
ATOM 1598 N N . GLN A 1 200 ? -8.810 6.659 -8.958 1.00 95.75 200 GLN A N 1
ATOM 1599 C CA . GLN A 1 200 ? -9.904 5.816 -9.447 1.00 95.75 200 GLN A CA 1
ATOM 1600 C C . GLN A 1 200 ? -9.448 4.382 -9.791 1.00 95.75 200 GLN A C 1
ATOM 1602 O O . GLN A 1 200 ? -10.126 3.438 -9.381 1.00 95.75 200 GLN A O 1
ATOM 1607 N N . PRO A 1 201 ? -8.300 4.163 -10.461 1.00 97.00 201 PRO A N 1
ATOM 1608 C CA . PRO A 1 201 ? -7.749 2.822 -10.659 1.00 97.00 201 PRO A CA 1
ATOM 1609 C C . PRO A 1 201 ? -7.425 2.098 -9.347 1.00 97.00 201 PRO A C 1
ATOM 1611 O O . PRO A 1 201 ? -7.725 0.913 -9.205 1.00 97.00 201 PRO A O 1
ATOM 1614 N N . LEU A 1 202 ? -6.869 2.801 -8.355 1.00 97.88 202 LEU A N 1
ATOM 1615 C CA . LEU A 1 202 ? -6.604 2.211 -7.042 1.00 97.88 202 LEU A CA 1
ATOM 1616 C C . LEU A 1 202 ? -7.898 1.864 -6.291 1.00 97.88 202 LEU A C 1
ATOM 1618 O O . LEU A 1 202 ? -7.936 0.848 -5.602 1.00 97.88 202 LEU A O 1
ATOM 1622 N N . LEU A 1 203 ? -8.969 2.650 -6.448 1.00 97.56 203 LEU A N 1
ATOM 1623 C CA . LEU A 1 203 ? -10.292 2.300 -5.926 1.00 97.56 203 LEU A CA 1
ATOM 1624 C C . LEU A 1 203 ? -10.849 1.026 -6.570 1.00 97.56 203 LEU A C 1
ATOM 1626 O O . LEU A 1 203 ? -11.452 0.219 -5.872 1.00 97.56 203 LEU A O 1
ATOM 1630 N N . VAL A 1 204 ? -10.633 0.814 -7.870 1.00 96.88 204 VAL A N 1
ATOM 1631 C CA . VAL A 1 204 ? -11.000 -0.451 -8.531 1.00 96.88 204 VAL A CA 1
ATOM 1632 C C . VAL A 1 204 ? -10.161 -1.608 -7.978 1.00 96.88 204 VAL A C 1
ATOM 1634 O O . VAL A 1 204 ? -10.695 -2.669 -7.673 1.00 96.88 204 VAL A O 1
ATOM 1637 N N . ALA A 1 205 ? -8.864 -1.400 -7.743 1.00 97.88 205 ALA A N 1
ATOM 1638 C CA . ALA A 1 205 ? -7.993 -2.417 -7.150 1.00 97.88 205 ALA A CA 1
ATOM 1639 C C . ALA A 1 205 ? -8.360 -2.780 -5.690 1.00 97.88 205 ALA A C 1
ATOM 1641 O O . ALA A 1 205 ? -7.944 -3.830 -5.196 1.0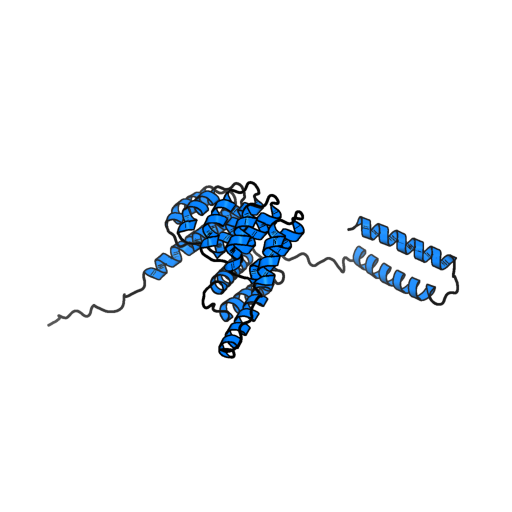0 97.88 205 ALA A O 1
ATOM 1642 N N . LEU A 1 206 ? -9.177 -1.971 -4.997 1.00 97.88 206 LEU A N 1
ATOM 1643 C CA . LEU A 1 206 ? -9.766 -2.346 -3.702 1.00 97.88 206 LEU A CA 1
ATOM 1644 C C . LEU A 1 206 ? -10.772 -3.492 -3.805 1.00 97.88 206 LEU A C 1
ATOM 1646 O O . LEU A 1 206 ? -11.126 -4.046 -2.773 1.00 97.88 206 LEU A O 1
ATOM 1650 N N . THR A 1 207 ? -11.243 -3.849 -4.999 1.00 97.00 207 THR A N 1
ATOM 1651 C CA . THR A 1 207 ? -12.180 -4.962 -5.198 1.00 97.00 207 THR A CA 1
ATOM 1652 C C . THR A 1 207 ? -11.519 -6.181 -5.842 1.00 97.00 207 THR A C 1
ATOM 1654 O O . THR A 1 207 ? -12.223 -7.055 -6.333 1.00 97.00 207 THR A O 1
ATOM 1657 N N . ASP A 1 208 ? -10.184 -6.242 -5.875 1.00 98.44 208 ASP A N 1
ATOM 1658 C CA . ASP A 1 208 ? -9.444 -7.375 -6.442 1.00 98.44 208 ASP A CA 1
ATOM 1659 C C . ASP A 1 208 ? -9.676 -8.671 -5.646 1.00 98.44 208 ASP A C 1
ATOM 1661 O O . ASP A 1 208 ? -9.728 -8.673 -4.410 1.00 98.44 208 ASP A O 1
ATOM 1665 N N . ASP A 1 209 ? -9.744 -9.800 -6.347 1.00 96.94 209 ASP A N 1
ATOM 1666 C CA . ASP A 1 209 ? -9.909 -11.118 -5.725 1.00 96.94 209 ASP A CA 1
ATOM 1667 C C . ASP A 1 209 ? -8.730 -11.476 -4.804 1.00 96.94 209 ASP A C 1
ATOM 1669 O O . ASP A 1 209 ? -8.886 -12.206 -3.821 1.00 96.94 209 ASP A O 1
ATOM 1673 N N . ASN A 1 210 ? -7.535 -10.948 -5.086 1.00 97.56 210 ASN A N 1
ATOM 1674 C CA . ASN A 1 210 ? -6.356 -11.162 -4.267 1.00 97.56 210 ASN A CA 1
ATOM 1675 C C . ASN A 1 210 ? -6.295 -10.147 -3.100 1.00 97.56 210 ASN A C 1
ATOM 1677 O O . ASN A 1 210 ? -6.129 -8.943 -3.325 1.00 97.56 210 ASN A O 1
ATOM 1681 N N . PRO A 1 211 ? -6.304 -10.607 -1.833 1.00 96.38 211 PRO A N 1
ATOM 1682 C CA . PRO A 1 211 ? -6.290 -9.722 -0.666 1.00 96.38 211 PRO A CA 1
ATOM 1683 C C . PRO A 1 211 ? -5.009 -8.883 -0.551 1.00 96.38 211 PRO A C 1
ATOM 1685 O O . PRO A 1 211 ? -5.031 -7.795 0.025 1.00 96.38 211 PRO A O 1
ATOM 1688 N N . TYR A 1 212 ? -3.883 -9.336 -1.117 1.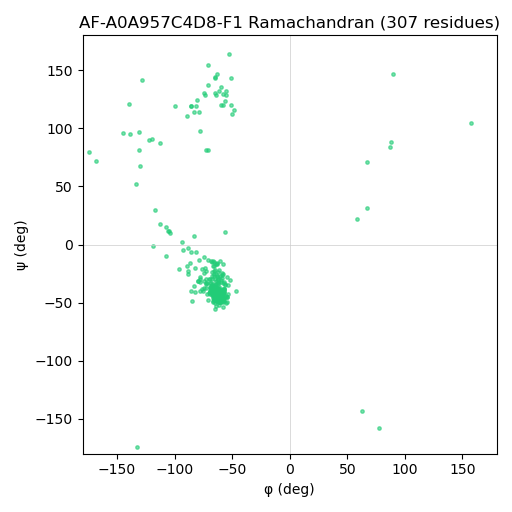00 94.50 212 TYR A N 1
ATOM 1689 C CA . TYR A 1 212 ? -2.677 -8.515 -1.180 1.00 94.50 212 TYR A CA 1
ATOM 1690 C C . TYR A 1 212 ? -2.877 -7.327 -2.119 1.00 94.50 212 TYR A C 1
ATOM 1692 O O . TYR A 1 212 ? -2.531 -6.216 -1.729 1.00 94.50 212 TYR A O 1
ATOM 1700 N N . VAL A 1 213 ? -3.476 -7.508 -3.298 1.00 98.00 213 VAL A N 1
ATOM 1701 C CA . VAL A 1 213 ? -3.745 -6.382 -4.209 1.00 98.00 213 VAL A CA 1
ATOM 1702 C C . VAL A 1 213 ? -4.640 -5.357 -3.515 1.00 98.00 213 VAL A C 1
ATOM 1704 O O . VAL A 1 213 ? -4.233 -4.200 -3.398 1.00 98.00 213 VAL A O 1
ATOM 1707 N N . ARG A 1 214 ? -5.757 -5.793 -2.910 1.00 98.44 214 ARG A N 1
ATOM 1708 C CA . ARG A 1 214 ? -6.644 -4.911 -2.126 1.00 98.44 214 ARG A CA 1
ATOM 1709 C C . ARG A 1 214 ? -5.894 -4.163 -1.027 1.00 98.44 214 ARG A C 1
ATOM 1711 O O . ARG A 1 214 ? -6.043 -2.954 -0.861 1.00 98.44 214 ARG A O 1
ATOM 1718 N N . ARG A 1 215 ? -5.033 -4.864 -0.281 1.00 97.38 215 ARG A N 1
ATOM 1719 C CA . ARG A 1 215 ? -4.235 -4.282 0.807 1.00 97.38 215 ARG A CA 1
ATOM 1720 C C . ARG A 1 215 ? -3.286 -3.198 0.311 1.00 97.38 215 ARG A C 1
ATOM 1722 O O . ARG A 1 215 ? -3.154 -2.160 0.963 1.00 97.38 215 ARG A O 1
ATOM 1729 N N . TYR A 1 216 ? -2.567 -3.464 -0.776 1.00 93.88 216 TYR A N 1
ATOM 1730 C CA . TYR A 1 216 ? -1.601 -2.517 -1.323 1.00 93.88 216 TYR A CA 1
ATOM 1731 C C . TYR A 1 216 ? -2.297 -1.356 -2.037 1.00 93.88 216 TYR A C 1
ATOM 1733 O O . TYR A 1 216 ? -1.808 -0.238 -1.920 1.00 93.88 216 TYR A O 1
ATOM 1741 N N . ALA A 1 217 ? -3.469 -1.575 -2.636 1.00 97.81 217 ALA A N 1
ATOM 1742 C CA . ALA A 1 217 ? -4.334 -0.515 -3.145 1.00 97.81 217 ALA A CA 1
ATOM 1743 C C . ALA A 1 217 ? -4.841 0.403 -2.020 1.00 97.81 217 ALA A C 1
ATOM 1745 O O . ALA A 1 217 ? -4.654 1.616 -2.086 1.00 97.81 217 ALA A O 1
ATOM 1746 N N . ALA A 1 218 ? -5.366 -0.161 -0.924 1.00 97.25 218 ALA A N 1
ATOM 1747 C CA . ALA A 1 218 ? -5.789 0.609 0.251 1.00 97.25 218 ALA A CA 1
ATOM 1748 C C . ALA A 1 218 ? -4.635 1.415 0.853 1.00 97.25 218 ALA A C 1
ATOM 1750 O O . ALA A 1 218 ? -4.797 2.579 1.212 1.00 97.25 218 ALA A O 1
ATOM 1751 N N . ARG A 1 219 ? -3.444 0.813 0.929 1.00 93.50 219 ARG A N 1
ATOM 1752 C CA . ARG A 1 219 ? -2.236 1.500 1.392 1.00 93.50 219 ARG A CA 1
ATOM 1753 C C . ARG A 1 219 ? -1.803 2.617 0.440 1.00 93.50 219 ARG A C 1
ATOM 1755 O O . ARG A 1 219 ? -1.364 3.657 0.921 1.00 93.50 219 ARG A O 1
ATOM 1762 N N . ALA A 1 220 ? -1.883 2.388 -0.867 1.00 92.88 220 ALA A N 1
ATOM 1763 C CA . ALA A 1 220 ? -1.519 3.363 -1.886 1.00 92.88 220 ALA A CA 1
ATOM 1764 C C . ALA A 1 220 ? -2.462 4.566 -1.872 1.00 92.88 220 ALA A C 1
ATOM 1766 O O . ALA A 1 220 ? -1.997 5.701 -1.925 1.00 92.88 220 ALA A O 1
ATOM 1767 N N . LEU A 1 221 ? -3.762 4.326 -1.683 1.00 95.12 221 LEU A N 1
ATOM 1768 C CA . LEU A 1 221 ? -4.753 5.383 -1.514 1.00 95.12 221 LEU A CA 1
ATOM 1769 C C . LEU A 1 221 ? -4.425 6.284 -0.330 1.00 95.12 221 LEU A C 1
ATOM 1771 O O . LEU A 1 221 ? -4.611 7.482 -0.449 1.00 95.12 221 LEU A O 1
ATOM 1775 N N . CYS A 1 222 ? -3.826 5.783 0.756 1.00 88.56 222 CYS A N 1
ATOM 1776 C CA . CYS A 1 222 ? -3.348 6.659 1.827 1.00 88.56 222 CYS A CA 1
ATOM 1777 C C . CYS A 1 222 ? -2.383 7.761 1.327 1.00 88.56 222 CYS A C 1
ATOM 1779 O O . CYS A 1 222 ? -2.299 8.812 1.947 1.00 88.56 222 CYS A O 1
ATOM 1781 N N . TRP A 1 223 ? -1.637 7.554 0.238 1.00 83.44 223 TRP A N 1
ATOM 1782 C CA . TRP A 1 223 ? -0.691 8.548 -0.287 1.00 83.44 223 TRP A CA 1
ATOM 1783 C C . TRP A 1 223 ? -1.315 9.539 -1.272 1.00 83.44 223 TRP A C 1
ATOM 1785 O O . TRP A 1 223 ? -0.794 10.640 -1.417 1.00 83.44 223 TRP A O 1
ATOM 1795 N N . VAL A 1 224 ? -2.429 9.172 -1.910 1.00 86.12 224 VAL A N 1
ATOM 1796 C CA . VAL A 1 224 ? -3.071 9.971 -2.971 1.00 86.12 224 VAL A CA 1
ATOM 1797 C C . VAL A 1 224 ? -4.494 10.424 -2.633 1.00 86.12 224 VAL A C 1
ATOM 1799 O O . VAL A 1 224 ? -5.125 11.091 -3.444 1.00 86.12 224 VAL A O 1
ATOM 1802 N N . VAL A 1 225 ? -5.016 10.051 -1.461 1.00 87.25 225 VAL A N 1
ATOM 1803 C CA . VAL A 1 225 ? -6.421 10.241 -1.074 1.00 87.25 225 VAL A CA 1
ATOM 1804 C C . VAL A 1 225 ? -6.876 11.694 -1.184 1.00 87.25 225 VAL A C 1
ATOM 1806 O O . VAL A 1 225 ? -6.257 12.610 -0.642 1.00 87.25 225 VAL A O 1
ATOM 1809 N N . ASP A 1 226 ? -8.035 11.871 -1.811 1.00 86.81 226 ASP A N 1
ATOM 1810 C CA . ASP A 1 226 ? -8.832 13.088 -1.760 1.00 86.81 226 ASP A CA 1
ATOM 1811 C C . ASP A 1 226 ? -10.312 12.759 -1.480 1.00 86.81 226 ASP A C 1
ATOM 1813 O O . ASP A 1 226 ? -10.685 11.611 -1.214 1.00 86.81 226 ASP A O 1
ATOM 1817 N N . ALA A 1 227 ? -11.173 13.777 -1.529 1.00 87.00 227 ALA A N 1
ATOM 1818 C CA . ALA A 1 227 ? -12.602 13.632 -1.262 1.00 87.00 227 ALA A CA 1
ATOM 1819 C C . ALA A 1 227 ? -13.330 12.681 -2.239 1.00 87.00 227 ALA A C 1
ATOM 1821 O O . ALA A 1 227 ? -14.392 12.153 -1.901 1.00 87.00 227 ALA A O 1
ATOM 1822 N N . THR A 1 228 ? -12.791 12.437 -3.439 1.00 90.88 228 THR A N 1
ATOM 1823 C CA . THR A 1 228 ? -13.401 11.524 -4.423 1.00 90.88 228 THR A CA 1
ATOM 1824 C C . THR A 1 228 ? -13.223 10.057 -4.030 1.00 90.88 228 THR A C 1
ATOM 1826 O O . THR A 1 228 ? -14.061 9.223 -4.364 1.00 90.88 228 THR A O 1
ATOM 1829 N N . ALA A 1 229 ? -12.194 9.748 -3.235 1.00 94.25 229 ALA A N 1
ATOM 1830 C CA . ALA A 1 229 ? -11.897 8.391 -2.790 1.00 94.25 229 ALA A CA 1
ATOM 1831 C C . ALA A 1 229 ? -12.78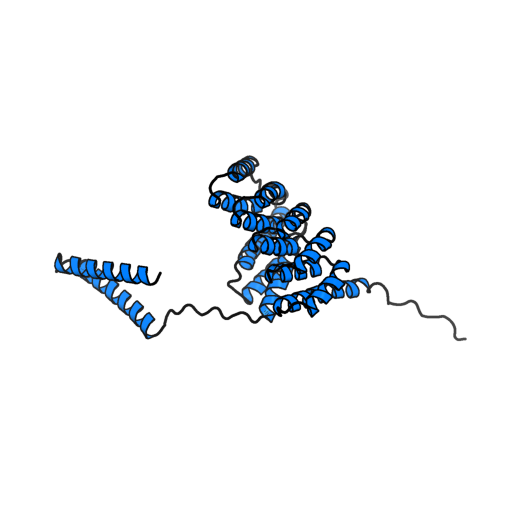0 7.898 -1.628 1.00 94.25 229 ALA A C 1
ATOM 1833 O O . ALA A 1 229 ? -12.785 6.707 -1.312 1.00 94.25 229 ALA A O 1
ATOM 1834 N N . VAL A 1 230 ? -13.508 8.805 -0.968 1.00 95.69 230 VAL A N 1
ATOM 1835 C CA . VAL A 1 230 ? -14.168 8.554 0.323 1.00 95.69 230 VAL A CA 1
ATOM 1836 C C . VAL A 1 230 ? -15.179 7.416 0.247 1.00 95.69 230 VAL A C 1
ATOM 1838 O O . VAL A 1 230 ? -15.121 6.511 1.073 1.00 95.69 230 VAL A O 1
ATOM 1841 N N . ASP A 1 231 ? -16.067 7.406 -0.746 1.00 95.62 231 ASP A N 1
ATOM 1842 C CA . ASP A 1 231 ? -17.145 6.408 -0.813 1.00 95.62 231 ASP A CA 1
ATOM 1843 C C . ASP A 1 231 ? -16.595 4.987 -1.063 1.00 95.62 231 ASP A C 1
ATOM 1845 O O . ASP A 1 231 ? -17.044 4.005 -0.457 1.00 95.62 231 ASP A O 1
ATOM 1849 N N . GLY A 1 232 ? -15.555 4.872 -1.896 1.00 96.00 232 GLY A N 1
ATOM 1850 C CA . GLY A 1 232 ? -14.866 3.603 -2.129 1.00 96.00 232 GLY A CA 1
ATOM 1851 C C . GLY A 1 232 ? -14.074 3.129 -0.905 1.00 96.00 232 GLY A C 1
ATOM 1852 O O . GLY A 1 232 ? -14.137 1.956 -0.538 1.00 96.00 232 GLY A O 1
ATOM 1853 N N . LEU A 1 233 ? -13.407 4.043 -0.195 1.00 97.50 233 LEU A N 1
ATOM 1854 C CA . LEU A 1 233 ? -12.709 3.728 1.054 1.00 97.50 233 LEU A CA 1
ATOM 1855 C C . LEU A 1 233 ? -13.673 3.350 2.192 1.00 97.50 233 LEU A C 1
ATOM 1857 O O . LEU A 1 233 ? -13.370 2.448 2.970 1.00 97.50 233 LEU A O 1
ATOM 1861 N N . VAL A 1 234 ? -14.851 3.980 2.273 1.00 98.00 234 VAL A N 1
ATOM 1862 C CA . VAL A 1 234 ? -15.924 3.595 3.208 1.00 98.00 234 VAL A CA 1
ATOM 1863 C C . VAL A 1 234 ? -16.384 2.165 2.938 1.00 98.00 234 VAL A C 1
ATOM 1865 O O . VAL A 1 234 ? -16.589 1.404 3.882 1.00 98.00 234 VAL A O 1
ATOM 1868 N N . SER A 1 235 ? -16.484 1.766 1.670 1.00 97.19 235 SER A N 1
ATOM 1869 C CA . SER A 1 235 ? -16.805 0.381 1.308 1.00 97.19 235 SER A CA 1
ATOM 1870 C C . SER A 1 235 ? -15.707 -0.590 1.769 1.00 97.19 235 SER A C 1
ATOM 1872 O O . SER A 1 235 ? -16.006 -1.629 2.360 1.00 97.19 235 SER A O 1
ATOM 1874 N N . ALA A 1 236 ? -14.431 -0.217 1.612 1.00 97.88 236 ALA A N 1
ATOM 1875 C CA . ALA A 1 236 ? -13.283 -1.020 2.048 1.00 97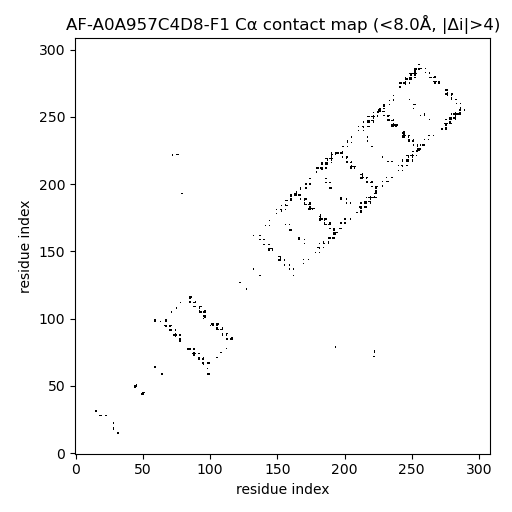.88 236 ALA A CA 1
ATOM 1876 C C . ALA A 1 236 ? -13.145 -1.165 3.580 1.00 97.88 236 ALA A C 1
ATOM 1878 O O . ALA A 1 236 ? -12.456 -2.070 4.054 1.00 97.88 236 ALA A O 1
ATOM 1879 N N . LEU A 1 237 ? -13.843 -0.349 4.381 1.00 98.06 237 LEU A N 1
ATOM 1880 C CA . LEU A 1 237 ? -13.976 -0.581 5.828 1.00 98.06 237 LEU A CA 1
ATOM 1881 C C . LEU A 1 237 ? -14.715 -1.890 6.156 1.00 98.06 237 LEU A C 1
ATOM 1883 O O . LEU A 1 237 ? -14.662 -2.345 7.296 1.00 98.06 237 LEU A O 1
ATOM 1887 N N . GLY A 1 238 ? -15.438 -2.475 5.198 1.00 96.69 238 GLY A N 1
ATOM 1888 C CA . GLY A 1 238 ? -16.134 -3.754 5.343 1.00 96.69 238 GLY A CA 1
ATOM 1889 C C . GLY A 1 238 ? -15.344 -4.979 4.876 1.00 96.69 238 GLY A C 1
ATOM 1890 O O . GLY A 1 238 ? -15.896 -6.074 4.920 1.00 96.69 238 GLY A O 1
ATOM 1891 N N . ASP A 1 239 ? -14.098 -4.821 4.415 1.00 98.31 239 ASP A N 1
ATOM 1892 C CA . ASP A 1 239 ? -13.314 -5.923 3.840 1.00 98.31 239 ASP A CA 1
ATOM 1893 C C . ASP A 1 239 ? -13.026 -7.036 4.863 1.00 98.31 239 ASP A C 1
ATOM 1895 O O . ASP A 1 239 ? -12.822 -6.779 6.050 1.00 98.31 239 ASP A O 1
ATOM 1899 N N . GLU A 1 240 ? -12.957 -8.287 4.416 1.00 96.81 240 GLU A N 1
ATOM 1900 C CA . GLU A 1 240 ? -12.577 -9.430 5.257 1.00 96.81 240 GLU A CA 1
ATOM 1901 C C . GLU A 1 240 ? -11.140 -9.311 5.803 1.00 96.81 240 GLU A C 1
ATOM 1903 O O . GLU A 1 240 ? -10.859 -9.705 6.943 1.00 96.81 240 GLU A O 1
ATOM 1908 N N . ASP A 1 241 ? -10.235 -8.705 5.031 1.00 96.44 241 ASP A N 1
ATOM 1909 C CA . ASP A 1 241 ? -8.832 -8.552 5.376 1.00 96.44 241 ASP A CA 1
ATOM 1910 C C . ASP A 1 241 ? -8.631 -7.354 6.316 1.00 96.44 241 ASP A C 1
ATOM 1912 O O . ASP A 1 241 ? -8.878 -6.185 6.007 1.00 96.44 241 ASP A O 1
ATOM 1916 N N . THR A 1 242 ? -8.110 -7.654 7.506 1.00 96.06 242 THR A N 1
ATOM 1917 C CA . THR A 1 242 ? -7.856 -6.661 8.563 1.00 96.06 242 THR A CA 1
ATOM 1918 C C . THR A 1 242 ? -6.908 -5.537 8.131 1.00 96.06 242 THR A C 1
ATOM 1920 O O . THR A 1 242 ? -6.981 -4.417 8.642 1.00 96.06 242 THR A O 1
ATOM 1923 N N . TYR A 1 243 ? -5.995 -5.812 7.200 1.00 93.25 243 TYR A N 1
ATOM 1924 C CA . TYR A 1 243 ? -5.071 -4.826 6.675 1.00 93.25 243 TYR A CA 1
ATOM 1925 C C . TYR A 1 243 ? -5.718 -3.900 5.652 1.00 93.25 243 TYR A C 1
ATOM 1927 O O . TYR A 1 243 ? -5.328 -2.735 5.600 1.00 93.25 243 TYR A O 1
ATOM 1935 N N . VAL A 1 244 ? -6.692 -4.377 4.880 1.00 97.81 244 VAL A N 1
ATOM 1936 C CA . VAL A 1 244 ? -7.497 -3.505 4.016 1.00 97.81 244 VAL A CA 1
ATOM 1937 C C . VAL A 1 244 ? -8.286 -2.533 4.886 1.00 97.81 244 VAL A C 1
ATOM 1939 O O . VAL A 1 244 ? -8.110 -1.322 4.749 1.00 97.81 244 VAL A O 1
ATOM 1942 N N . ARG A 1 245 ? -9.033 -3.043 5.877 1.00 98.25 245 ARG A N 1
ATOM 1943 C CA . ARG A 1 245 ? -9.853 -2.203 6.769 1.00 98.25 245 ARG A CA 1
ATOM 1944 C C . ARG A 1 245 ? -9.051 -1.122 7.491 1.00 98.25 245 ARG A C 1
ATOM 1946 O O . ARG A 1 245 ? -9.460 0.037 7.508 1.00 98.25 245 ARG A O 1
ATOM 1953 N N . ARG A 1 246 ? -7.880 -1.456 8.053 1.00 95.56 246 ARG A N 1
ATOM 1954 C CA . ARG A 1 246 ? -7.046 -0.457 8.758 1.00 95.56 246 ARG A CA 1
ATOM 1955 C C . ARG A 1 246 ? -6.486 0.619 7.820 1.00 95.56 246 ARG A C 1
ATOM 1957 O O . ARG A 1 246 ? -6.382 1.774 8.222 1.00 95.56 246 ARG A O 1
ATOM 1964 N N . TYR A 1 247 ? -6.089 0.258 6.593 1.00 95.44 247 TYR A N 1
ATOM 1965 C CA . TYR A 1 247 ? -5.544 1.234 5.645 1.00 95.44 247 TYR A CA 1
ATOM 1966 C C . TYR A 1 247 ? -6.654 2.111 5.081 1.00 95.44 247 TYR A C 1
ATOM 1968 O O . TYR A 1 247 ? -6.465 3.320 4.993 1.00 95.44 247 TYR A O 1
ATOM 1976 N N . ALA A 1 248 ? -7.832 1.540 4.829 1.00 97.56 248 ALA A N 1
ATOM 1977 C CA . ALA A 1 248 ? -9.019 2.305 4.486 1.00 97.56 248 ALA A CA 1
ATOM 1978 C C . ALA A 1 248 ? -9.374 3.318 5.589 1.00 97.56 248 ALA A C 1
ATOM 1980 O O . ALA A 1 248 ? -9.548 4.499 5.295 1.00 97.56 248 ALA A O 1
ATOM 1981 N N . ALA A 1 249 ? -9.359 2.906 6.864 1.00 96.44 249 ALA A N 1
ATOM 1982 C CA . ALA A 1 249 ? -9.567 3.822 7.986 1.00 96.44 249 ALA A CA 1
ATOM 1983 C C . ALA A 1 249 ? -8.525 4.954 8.016 1.00 96.44 249 ALA A C 1
ATOM 1985 O O . ALA A 1 249 ? -8.886 6.123 8.150 1.00 96.44 249 ALA A O 1
ATOM 1986 N N . ARG A 1 250 ? -7.236 4.636 7.815 1.00 94.00 250 ARG A N 1
ATOM 1987 C CA . ARG A 1 250 ? -6.171 5.652 7.758 1.00 94.00 250 ARG A CA 1
ATOM 1988 C C . ARG A 1 250 ? -6.381 6.654 6.626 1.00 94.00 250 ARG A C 1
ATOM 1990 O O . ARG A 1 250 ? -6.288 7.854 6.868 1.00 94.00 250 ARG A O 1
ATOM 1997 N N . ALA A 1 251 ? -6.642 6.160 5.415 1.00 93.25 251 ALA A N 1
ATOM 1998 C CA . ALA A 1 251 ? -6.853 6.990 4.237 1.00 93.25 251 ALA A CA 1
ATOM 1999 C C . ALA A 1 251 ? -8.054 7.924 4.437 1.00 93.25 251 ALA A C 1
ATOM 2001 O O . ALA A 1 251 ? -7.953 9.115 4.162 1.00 93.25 251 ALA A O 1
ATOM 2002 N N . LEU A 1 252 ? -9.151 7.421 5.011 1.00 95.31 252 LEU A N 1
ATOM 2003 C CA . LEU A 1 252 ? -10.318 8.232 5.358 1.00 95.31 252 LEU A CA 1
ATOM 2004 C C . LEU A 1 252 ? -9.982 9.359 6.341 1.00 95.31 252 LEU A C 1
ATOM 2006 O O . LEU A 1 252 ? -10.408 10.489 6.119 1.00 95.31 252 LEU A O 1
ATOM 2010 N N . GLY A 1 253 ? -9.160 9.097 7.361 1.00 90.94 253 GLY A N 1
ATOM 2011 C CA . GLY A 1 253 ? -8.669 10.146 8.261 1.00 90.94 253 GLY A CA 1
ATOM 2012 C C . GLY A 1 253 ? -7.933 11.272 7.524 1.00 90.94 253 GLY A C 1
ATOM 2013 O O . GLY A 1 253 ? -8.104 12.448 7.832 1.00 90.94 253 GLY A O 1
ATOM 2014 N N . TRP A 1 254 ? -7.153 10.946 6.491 1.00 89.31 254 TRP A N 1
ATOM 2015 C CA . TRP A 1 254 ? -6.427 11.950 5.699 1.00 89.31 254 TRP A CA 1
ATOM 2016 C C . TRP A 1 254 ? -7.192 12.565 4.544 1.00 89.31 254 TRP A C 1
ATOM 2018 O O . TRP A 1 254 ? -6.779 13.627 4.079 1.00 89.31 254 TRP A O 1
ATOM 2028 N N . SER A 1 255 ? -8.300 11.958 4.123 1.00 87.94 255 SER A N 1
ATOM 2029 C CA . SER A 1 255 ? -9.216 12.577 3.162 1.00 87.94 255 SER A CA 1
ATOM 2030 C C . SER A 1 255 ? -9.758 13.915 3.675 1.00 87.94 255 SER A C 1
ATOM 2032 O O . SER A 1 255 ? -10.126 14.770 2.875 1.00 87.94 255 SER A O 1
ATOM 2034 N N . GLN A 1 256 ? -9.780 14.098 5.007 1.00 82.94 256 GLN A N 1
ATOM 2035 C CA . GLN A 1 256 ? -10.332 15.272 5.689 1.00 82.94 256 GLN A CA 1
ATOM 2036 C C . GLN A 1 256 ? -11.819 15.513 5.367 1.00 82.94 256 GLN A C 1
ATOM 2038 O O . GLN A 1 256 ? -12.333 16.617 5.532 1.00 82.94 256 GLN A O 1
ATOM 2043 N N . ASP A 1 257 ? -12.523 14.463 4.933 1.00 90.56 257 ASP A N 1
ATOM 2044 C CA . ASP A 1 257 ? -13.938 14.504 4.595 1.00 90.56 257 ASP A CA 1
ATOM 2045 C C . ASP A 1 257 ? -14.796 13.952 5.743 1.00 90.56 257 ASP A C 1
ATOM 2047 O O . ASP A 1 257 ? -14.721 12.778 6.117 1.00 90.56 257 ASP A O 1
ATOM 2051 N N . ASN A 1 258 ? -15.676 14.801 6.279 1.00 90.56 258 ASN A N 1
ATOM 2052 C CA . ASN A 1 258 ? -16.555 14.456 7.397 1.00 90.56 258 ASN A CA 1
ATOM 2053 C C . ASN A 1 258 ? -17.559 13.336 7.074 1.00 90.56 258 ASN A C 1
ATOM 2055 O O . ASN A 1 258 ? -18.099 12.727 8.002 1.00 90.56 258 ASN A O 1
ATOM 2059 N N . ARG A 1 259 ? -17.793 13.007 5.792 1.00 93.00 259 ARG A N 1
ATOM 2060 C CA . ARG A 1 259 ? -18.590 11.833 5.394 1.00 93.00 259 ARG A CA 1
ATOM 2061 C C . ARG A 1 259 ? -18.010 10.529 5.951 1.00 93.00 259 ARG A C 1
ATOM 2063 O O . ARG A 1 259 ? -18.764 9.587 6.184 1.00 93.00 259 ARG A O 1
ATOM 2070 N N . ALA A 1 260 ? -16.707 10.491 6.240 1.00 95.00 260 ALA A N 1
ATOM 2071 C CA . ALA A 1 260 ? -16.033 9.337 6.823 1.00 95.00 260 ALA A CA 1
ATOM 2072 C C . ALA A 1 260 ? -16.350 9.098 8.312 1.00 95.00 260 ALA A C 1
ATOM 2074 O O . ALA A 1 260 ? -16.216 7.969 8.783 1.00 95.00 260 ALA A O 1
ATOM 2075 N N . VAL A 1 261 ? -16.783 10.121 9.062 1.00 94.50 261 VAL A N 1
ATOM 2076 C CA . VAL A 1 261 ? -16.900 10.056 10.533 1.00 94.50 261 VAL A CA 1
ATOM 2077 C C . VAL A 1 261 ? -17.873 8.968 10.983 1.00 94.50 261 VAL A C 1
ATOM 2079 O O . VAL A 1 261 ? -17.540 8.150 11.838 1.00 94.50 261 VAL A O 1
ATOM 2082 N N . LYS A 1 262 ? -19.077 8.927 10.403 1.00 95.25 262 LYS A N 1
ATOM 2083 C CA . LYS A 1 262 ? -20.097 7.949 10.802 1.00 95.25 262 LYS A CA 1
ATOM 2084 C C . LYS A 1 262 ? -19.666 6.501 10.486 1.00 95.25 262 LYS A C 1
ATOM 2086 O O . LYS A 1 262 ? -19.697 5.691 11.411 1.00 95.25 262 LYS A O 1
ATOM 2091 N N . PRO A 1 263 ? -19.208 6.163 9.262 1.00 97.44 263 PRO A N 1
ATOM 2092 C CA . PRO A 1 263 ? -18.672 4.831 8.968 1.00 97.44 263 PRO A CA 1
ATOM 2093 C C . PRO A 1 263 ? -17.501 4.409 9.864 1.00 97.44 263 PRO A C 1
ATOM 2095 O O . PRO A 1 263 ? -17.424 3.249 10.270 1.00 97.44 263 PRO A O 1
ATOM 2098 N N . LEU A 1 264 ? -16.607 5.344 10.201 1.00 96.62 264 LEU A N 1
ATOM 2099 C CA . LEU A 1 264 ? -15.497 5.098 11.121 1.00 96.62 264 LEU A CA 1
ATOM 2100 C C . LEU A 1 264 ? -16.005 4.774 12.533 1.00 96.62 264 LEU A C 1
ATOM 2102 O O . LEU A 1 264 ? -15.604 3.760 13.094 1.00 96.62 264 LEU A O 1
ATOM 2106 N N . LEU A 1 265 ? -16.944 5.547 13.088 1.00 96.00 265 LEU A N 1
ATOM 2107 C CA . LEU A 1 265 ? -17.548 5.247 14.396 1.00 96.00 265 LEU A CA 1
ATOM 2108 C C . LEU A 1 265 ? -18.258 3.885 14.419 1.00 96.00 265 LEU A C 1
ATOM 2110 O O . LEU A 1 265 ? -18.144 3.145 15.394 1.00 96.00 265 LEU A O 1
ATOM 2114 N N . GLU A 1 266 ? -18.956 3.523 13.343 1.00 95.62 266 GLU A N 1
ATOM 2115 C CA . GLU A 1 266 ? -19.559 2.193 13.214 1.00 95.62 266 GLU A CA 1
ATOM 2116 C C . GLU A 1 266 ? -18.491 1.089 13.206 1.00 95.62 266 GLU A C 1
ATOM 2118 O O . GLU A 1 266 ? -18.667 0.064 13.867 1.00 95.62 266 GLU A O 1
ATOM 2123 N N . LEU A 1 267 ? -17.370 1.297 12.500 1.00 96.00 267 LEU A N 1
ATOM 2124 C CA . LEU A 1 267 ? -16.241 0.365 12.498 1.00 96.00 267 LEU A CA 1
ATOM 2125 C C . LEU A 1 267 ? -15.588 0.227 13.876 1.00 96.00 267 LEU A C 1
ATOM 2127 O O . LEU A 1 267 ? -15.270 -0.889 14.279 1.00 96.00 267 LEU A O 1
ATOM 2131 N N . LEU A 1 268 ? -15.454 1.328 14.618 1.00 94.06 268 LEU A N 1
ATOM 2132 C CA . LEU A 1 268 ? -14.891 1.330 15.968 1.00 94.06 268 LEU A CA 1
ATOM 2133 C C . LEU A 1 268 ? -15.657 0.398 16.915 1.00 94.06 268 LEU A C 1
ATOM 2135 O O . LEU A 1 268 ? -15.051 -0.270 17.747 1.00 94.06 268 LEU A O 1
ATOM 2139 N N . VAL A 1 269 ? -16.985 0.349 16.783 1.00 93.38 269 VAL A N 1
ATOM 2140 C CA . VAL A 1 269 ? -17.848 -0.472 17.642 1.00 93.38 269 VAL A CA 1
ATOM 2141 C C . VAL A 1 269 ? -17.906 -1.927 17.172 1.00 93.38 269 VAL A C 1
ATOM 2143 O O . VAL A 1 269 ? -17.911 -2.828 18.008 1.00 93.38 269 VAL A O 1
ATOM 2146 N N . LYS A 1 270 ? -17.980 -2.166 15.856 1.00 94.69 270 LYS A N 1
ATOM 2147 C CA . LYS A 1 270 ? -18.259 -3.502 15.296 1.00 94.69 270 LYS A CA 1
ATOM 2148 C C . LYS A 1 270 ? -17.022 -4.370 15.055 1.00 94.69 270 LYS A C 1
ATOM 2150 O O . LYS A 1 270 ? -17.166 -5.582 14.953 1.00 94.69 270 LYS A O 1
ATOM 2155 N N . ASP A 1 271 ? -15.843 -3.776 14.862 1.00 93.94 271 ASP A N 1
ATOM 2156 C CA . ASP A 1 271 ? -14.649 -4.538 14.493 1.00 93.94 271 ASP A CA 1
ATOM 2157 C C . ASP A 1 271 ? -14.008 -5.188 15.718 1.00 93.94 271 ASP A C 1
ATOM 2159 O O . ASP A 1 271 ? -13.613 -4.499 16.659 1.00 93.94 271 ASP A O 1
ATOM 2163 N N . ASP A 1 272 ? -13.831 -6.506 15.690 1.00 93.31 272 ASP A N 1
ATOM 2164 C CA . ASP A 1 272 ? -13.195 -7.250 16.779 1.00 93.31 272 ASP A CA 1
ATOM 2165 C C . ASP A 1 272 ? -11.674 -7.031 16.844 1.00 93.31 272 ASP A C 1
ATOM 2167 O O . ASP A 1 272 ? -11.054 -7.211 17.900 1.00 93.31 272 ASP A O 1
ATOM 2171 N N . ASN A 1 273 ? -11.049 -6.589 15.748 1.00 93.94 273 ASN A N 1
ATOM 2172 C CA . ASN A 1 273 ? -9.611 -6.388 15.674 1.00 93.94 273 ASN A CA 1
ATOM 2173 C C . ASN A 1 273 ? -9.193 -5.072 16.346 1.00 93.94 273 ASN A C 1
ATOM 2175 O O . ASN A 1 273 ? -9.453 -3.974 15.851 1.00 93.94 273 ASN A O 1
ATOM 2179 N N . SER A 1 274 ? -8.451 -5.185 17.450 1.00 89.75 274 SER A N 1
ATOM 2180 C CA . SER A 1 274 ? -7.976 -4.028 18.216 1.00 89.75 274 SER A CA 1
ATOM 2181 C C . SER A 1 274 ? -7.088 -3.077 17.411 1.00 89.75 274 SER A C 1
ATOM 2183 O O . SER A 1 274 ? -7.131 -1.878 17.648 1.00 89.75 274 SER A O 1
ATOM 2185 N N . ILE A 1 275 ? -6.306 -3.592 16.455 1.00 87.50 275 ILE A N 1
ATOM 2186 C CA . ILE A 1 275 ? -5.451 -2.760 15.602 1.00 87.50 275 ILE A CA 1
ATOM 2187 C C . ILE A 1 275 ? -6.321 -1.938 14.653 1.00 87.50 275 ILE A C 1
ATOM 2189 O O . ILE A 1 275 ? -6.060 -0.759 14.471 1.00 87.50 275 ILE A O 1
ATOM 2193 N N . VAL A 1 276 ? -7.368 -2.522 14.063 1.00 91.94 276 VAL A N 1
ATOM 2194 C CA . VAL A 1 276 ? -8.276 -1.764 13.186 1.00 91.94 276 VAL A CA 1
ATOM 2195 C C . VAL A 1 276 ? -8.939 -0.628 13.967 1.00 91.94 276 VAL A C 1
ATOM 2197 O O . VAL A 1 276 ? -8.918 0.510 13.504 1.00 91.94 276 VAL A O 1
ATOM 2200 N N . ARG A 1 277 ? -9.439 -0.907 15.178 1.00 91.88 277 ARG A N 1
ATOM 2201 C CA . ARG A 1 277 ? -10.046 0.106 16.058 1.00 91.88 277 ARG A CA 1
ATOM 2202 C C . ARG A 1 277 ? -9.101 1.266 16.385 1.00 91.88 277 ARG A C 1
ATOM 2204 O O . ARG A 1 277 ? -9.509 2.415 16.298 1.00 91.88 277 ARG A O 1
ATOM 2211 N N . GLU A 1 278 ? -7.830 0.997 16.659 1.00 86.25 278 GLU A N 1
ATOM 2212 C CA . GLU A 1 278 ? -6.845 2.054 16.933 1.00 86.25 278 GLU A CA 1
ATOM 2213 C C . GLU A 1 278 ? -6.571 2.955 15.711 1.00 86.25 278 GLU A C 1
ATOM 2215 O O . GLU A 1 278 ? -6.407 4.173 15.834 1.00 86.25 278 GLU A O 1
ATOM 2220 N N . TYR A 1 279 ? -6.570 2.387 14.499 1.00 88.50 279 TYR A N 1
ATOM 2221 C CA . TYR A 1 279 ? -6.464 3.187 13.272 1.00 88.50 279 TYR A CA 1
ATOM 2222 C C . TYR A 1 279 ? -7.704 4.046 13.045 1.00 88.50 279 TYR A C 1
ATOM 2224 O O . TYR A 1 279 ? -7.584 5.160 12.540 1.00 88.50 279 TYR A O 1
ATOM 2232 N N . VAL A 1 280 ? -8.877 3.538 13.421 1.00 93.00 280 VAL A N 1
ATOM 2233 C CA . VAL A 1 280 ? -10.132 4.286 13.378 1.00 93.00 280 VAL A CA 1
ATOM 2234 C C . VAL A 1 280 ? -10.106 5.453 14.364 1.00 93.00 280 VAL A C 1
ATOM 2236 O O . VAL A 1 280 ? -10.436 6.565 13.966 1.00 93.00 280 VAL A O 1
ATOM 2239 N N . GLU A 1 281 ? -9.658 5.241 15.603 1.00 89.25 281 GLU A N 1
ATOM 2240 C CA . GLU A 1 281 ? -9.475 6.315 16.593 1.00 89.25 281 GLU A CA 1
ATOM 2241 C C . GLU A 1 281 ? -8.532 7.399 16.058 1.00 89.25 281 GLU A C 1
ATOM 2243 O O . GLU A 1 281 ? -8.891 8.572 16.018 1.00 89.25 281 GLU A O 1
ATOM 2248 N N . THR A 1 282 ? -7.374 6.997 15.525 1.00 87.38 282 THR A N 1
ATOM 2249 C CA . THR A 1 282 ? -6.411 7.939 14.931 1.00 87.38 282 THR A CA 1
ATOM 2250 C C . THR A 1 282 ? -7.009 8.693 13.736 1.00 87.38 282 THR A C 1
ATOM 2252 O O . THR A 1 282 ? -6.721 9.869 13.526 1.00 87.38 282 THR A O 1
ATOM 2255 N N . ALA A 1 283 ? -7.822 8.025 12.914 1.00 90.56 283 ALA A N 1
ATOM 2256 C CA . ALA A 1 283 ? -8.484 8.655 11.777 1.00 90.56 283 ALA A CA 1
ATOM 2257 C C . ALA A 1 283 ? -9.534 9.683 12.219 1.00 90.56 283 ALA A C 1
ATOM 2259 O O . ALA A 1 283 ? -9.623 10.749 11.619 1.00 90.56 283 ALA A O 1
ATOM 2260 N N . LEU A 1 284 ? -10.299 9.383 13.271 1.00 90.19 284 LEU A N 1
ATOM 2261 C CA . LEU A 1 284 ? -11.267 10.307 13.859 1.00 90.19 284 LEU A CA 1
ATOM 2262 C C . LEU A 1 284 ? -10.577 11.522 14.494 1.00 90.19 284 LEU A C 1
ATOM 2264 O O . LEU A 1 284 ? -11.042 12.641 14.292 1.00 90.19 284 LEU A O 1
ATOM 2268 N N . ASP A 1 285 ? -9.447 11.325 15.178 1.00 87.38 285 ASP A N 1
ATOM 2269 C CA . ASP A 1 285 ? -8.626 12.423 15.704 1.00 87.38 285 ASP A CA 1
ATOM 2270 C C . ASP A 1 285 ? -8.127 13.339 14.577 1.00 87.38 285 ASP A C 1
ATOM 2272 O O . ASP A 1 285 ? -8.249 14.561 14.669 1.00 87.38 285 ASP A O 1
ATOM 2276 N N . ASP A 1 286 ? -7.615 12.767 13.481 1.00 84.12 286 ASP A N 1
ATOM 2277 C CA . ASP A 1 286 ? -7.155 13.541 12.322 1.00 84.12 286 ASP A CA 1
ATOM 2278 C C . ASP A 1 286 ? -8.306 14.335 11.664 1.00 84.12 286 ASP A C 1
ATOM 2280 O O . ASP A 1 286 ? -8.064 15.418 11.127 1.00 84.12 286 ASP A O 1
ATOM 2284 N N . LEU A 1 287 ? -9.552 13.845 11.734 1.00 84.56 287 LEU A N 1
ATOM 2285 C CA . LEU A 1 287 ? -10.754 14.558 11.275 1.00 84.56 287 LEU A CA 1
ATOM 2286 C C . LEU A 1 287 ? -11.233 15.643 12.269 1.00 84.56 287 LEU A C 1
ATOM 2288 O O . LEU A 1 287 ? -11.787 16.654 11.840 1.00 84.56 287 LEU A O 1
ATOM 2292 N N . ASP A 1 288 ? -11.008 15.487 13.581 1.00 71.56 288 ASP A N 1
ATOM 2293 C CA . ASP A 1 288 ? -11.347 16.503 14.604 1.00 71.56 288 ASP A CA 1
ATOM 2294 C C . ASP A 1 288 ? -10.304 17.642 14.672 1.00 71.56 288 ASP A C 1
ATOM 2296 O O . ASP A 1 288 ? -10.636 18.807 14.926 1.00 71.56 288 ASP A O 1
ATOM 2300 N N . ILE A 1 289 ? -9.027 17.350 14.384 1.00 56.16 289 ILE A N 1
ATOM 2301 C CA . ILE A 1 289 ? -7.947 18.353 14.364 1.00 56.16 289 ILE A CA 1
ATOM 2302 C C . ILE A 1 289 ? -8.200 19.429 13.292 1.00 56.16 289 ILE A C 1
ATOM 2304 O O . ILE A 1 289 ? -7.907 20.605 13.538 1.00 56.16 289 ILE A O 1
ATOM 2308 N N . SER A 1 290 ? -8.807 19.108 12.145 1.00 50.72 290 SER A N 1
ATOM 2309 C CA . SER A 1 290 ? -9.163 20.132 11.148 1.00 50.72 290 SER A CA 1
ATOM 2310 C C . SER A 1 290 ? -10.335 21.017 11.572 1.00 50.72 290 SER A C 1
ATOM 2312 O O . SER A 1 290 ? -10.288 22.224 11.324 1.00 50.72 290 SER A O 1
ATOM 2314 N N . HIS A 1 291 ? -11.319 20.501 12.319 1.00 42.84 291 HIS A N 1
ATOM 2315 C CA . HIS A 1 291 ? -12.399 21.323 12.894 1.00 42.84 291 HIS A CA 1
ATOM 2316 C C . HIS A 1 291 ? -11.881 22.367 13.893 1.00 42.84 291 HIS A C 1
ATOM 2318 O O . HIS A 1 291 ? -12.343 23.513 13.897 1.00 42.84 291 HIS A O 1
ATOM 2324 N N . ARG A 1 292 ? -10.879 22.021 14.715 1.00 44.94 292 ARG A N 1
ATOM 2325 C CA . ARG A 1 292 ? -10.243 22.986 15.637 1.00 44.94 292 ARG A CA 1
ATOM 2326 C C . ARG A 1 292 ? -9.353 24.000 14.920 1.00 44.94 292 ARG A C 1
ATOM 2328 O O . ARG A 1 292 ? -9.283 25.148 15.353 1.00 44.94 292 ARG A O 1
ATOM 2335 N N . SER A 1 293 ? -8.710 23.594 13.826 1.00 38.19 293 SER A N 1
ATOM 2336 C CA . SER A 1 293 ? -7.792 24.440 13.049 1.00 38.19 293 SER A CA 1
ATOM 2337 C C . SER A 1 293 ? -8.518 25.522 12.237 1.00 38.19 293 SER A C 1
ATOM 2339 O O . SER A 1 293 ? -7.978 26.608 12.050 1.00 38.19 293 SER A O 1
ATOM 2341 N N . ILE A 1 294 ? -9.762 25.270 11.812 1.00 43.56 294 ILE A N 1
ATOM 2342 C CA . ILE A 1 294 ? -10.577 26.223 11.033 1.00 43.56 294 ILE A CA 1
ATOM 2343 C C . ILE A 1 294 ? -11.278 27.269 11.932 1.00 43.56 294 ILE A C 1
ATOM 2345 O O . ILE A 1 294 ? -11.618 28.355 11.471 1.00 43.56 294 ILE A O 1
ATOM 2349 N N . ARG A 1 295 ? -11.441 27.014 13.242 1.00 37.03 295 ARG A N 1
ATOM 2350 C CA . ARG A 1 295 ? -12.090 27.941 14.201 1.00 37.03 295 ARG A CA 1
ATOM 2351 C C . ARG A 1 295 ? -11.196 29.052 14.782 1.00 37.03 295 ARG A C 1
ATOM 2353 O O . ARG A 1 295 ? -11.648 29.773 15.669 1.00 37.03 295 ARG A O 1
ATOM 2360 N N . ARG A 1 296 ? -9.958 29.233 14.311 1.00 39.88 296 ARG A N 1
ATOM 2361 C CA . ARG A 1 296 ? -9.177 30.455 14.593 1.00 39.88 296 ARG A CA 1
ATOM 2362 C C . ARG A 1 296 ? -8.964 31.255 13.308 1.00 39.88 296 ARG A C 1
ATOM 2364 O O . ARG A 1 296 ? -7.928 31.127 12.663 1.00 39.88 296 ARG A O 1
ATOM 2371 N N . PRO A 1 297 ? -9.925 32.129 12.993 1.00 37.75 297 PRO A N 1
ATOM 2372 C CA . PRO A 1 297 ? -9.583 33.539 12.865 1.00 37.75 297 PRO A CA 1
ATOM 2373 C C . PRO A 1 297 ? -10.519 34.421 13.712 1.00 37.75 297 PRO A C 1
ATOM 2375 O O . PRO A 1 297 ? -11.711 34.165 13.818 1.00 37.75 297 PRO A O 1
ATOM 2378 N N . GLU A 1 298 ? -9.934 35.457 14.318 1.00 39.34 298 GLU A N 1
ATOM 2379 C CA . GLU A 1 298 ? -10.617 36.626 14.901 1.00 39.34 298 GLU A CA 1
ATOM 2380 C C . GLU A 1 298 ? -11.502 36.406 16.144 1.00 39.34 298 GLU A C 1
ATOM 2382 O O . GLU A 1 298 ? -12.710 36.612 16.150 1.00 39.34 298 GLU A O 1
ATOM 2387 N N . GLN A 1 299 ? -10.865 36.130 17.283 1.00 39.53 299 GLN A N 1
ATOM 2388 C CA . GLN A 1 299 ? -11.351 36.680 18.553 1.00 39.53 299 GLN A CA 1
ATOM 2389 C C . GLN A 1 299 ? -10.222 37.483 19.185 1.00 39.53 299 GLN A C 1
ATOM 2391 O O . GLN A 1 299 ? -9.364 36.959 19.893 1.00 39.53 299 GLN A O 1
ATOM 2396 N N . GLY A 1 300 ? -10.192 38.767 18.843 1.00 37.97 300 GLY A N 1
ATOM 2397 C CA . GLY A 1 300 ? -9.148 39.683 19.266 1.00 37.97 300 GLY A CA 1
ATOM 2398 C C . GLY A 1 300 ? -9.504 41.134 18.985 1.00 37.97 300 GLY A C 1
ATOM 2399 O O . GLY A 1 300 ? -8.849 41.755 18.162 1.00 37.97 300 GLY A O 1
ATOM 2400 N N . LYS A 1 301 ? -10.459 41.648 19.773 1.00 42.25 301 LYS A N 1
ATOM 2401 C CA . LYS A 1 301 ? -10.726 43.069 20.070 1.00 42.25 301 LYS A CA 1
ATOM 2402 C C . LYS A 1 301 ? -11.636 43.839 19.108 1.00 42.25 301 LYS A C 1
ATOM 2404 O O . LYS A 1 301 ? -11.181 44.680 18.348 1.00 42.25 301 LYS A O 1
ATOM 2409 N N . GLU A 1 302 ? -12.935 43.695 19.331 1.00 43.78 302 GLU A N 1
ATOM 2410 C CA . GLU A 1 302 ? -13.852 44.834 19.271 1.00 43.78 302 GLU A CA 1
ATOM 2411 C C . GLU A 1 302 ? -14.847 44.697 20.424 1.00 43.78 302 GLU A C 1
ATOM 2413 O O . GLU A 1 302 ? -15.789 43.915 20.363 1.00 43.78 302 GLU A O 1
ATOM 2418 N N . GLN A 1 303 ? -14.533 45.369 21.531 1.00 38.78 303 GLN A N 1
ATOM 2419 C CA . GLN A 1 303 ? -15.447 45.769 22.601 1.00 38.78 303 GLN A CA 1
ATOM 2420 C C . GLN A 1 303 ? -14.628 46.634 23.563 1.00 38.78 303 GLN A C 1
ATOM 2422 O O . GLN A 1 303 ? -14.123 46.165 24.577 1.00 38.78 303 GLN A O 1
ATOM 2427 N N . ASP A 1 304 ? -14.445 47.898 23.187 1.00 39.69 304 ASP A N 1
ATOM 2428 C CA . ASP A 1 304 ? -14.384 48.964 24.182 1.00 39.69 304 ASP A CA 1
ATOM 2429 C C . ASP A 1 304 ? -15.529 49.911 23.833 1.00 39.69 304 ASP A C 1
ATOM 2431 O O . ASP A 1 304 ? -15.465 50.749 22.932 1.00 39.69 304 ASP A O 1
ATOM 2435 N N . THR A 1 305 ? -16.663 49.606 24.450 1.00 42.25 305 THR A N 1
ATOM 2436 C CA . THR A 1 305 ? -17.883 50.392 24.421 1.00 42.25 305 THR A CA 1
ATOM 2437 C C . THR A 1 305 ? -17.622 51.736 25.079 1.00 42.25 305 THR A C 1
ATOM 2439 O O . THR A 1 305 ? -17.148 51.810 26.212 1.00 42.25 305 THR A O 1
ATOM 2442 N N . ALA A 1 306 ? -17.996 52.792 24.365 1.00 44.00 306 ALA A N 1
ATOM 2443 C CA . ALA A 1 306 ? -18.349 54.070 24.949 1.00 44.00 306 ALA A CA 1
ATOM 2444 C C . ALA A 1 306 ? -19.425 53.916 26.049 1.00 44.00 306 ALA A C 1
ATOM 2446 O O . ALA A 1 306 ? -20.144 52.919 26.088 1.00 44.00 306 ALA A O 1
ATOM 2447 N N . GLU A 1 307 ? -19.545 54.977 26.852 1.00 42.41 307 GLU A N 1
ATOM 2448 C CA . GLU A 1 307 ? -20.498 55.237 27.946 1.00 42.41 307 GLU A CA 1
ATOM 2449 C C . GLU A 1 307 ? -20.119 54.743 29.350 1.00 42.41 307 GLU A C 1
ATOM 2451 O O . GLU A 1 307 ? -20.601 53.720 29.819 1.00 42.41 307 GLU A O 1
ATOM 2456 N N . VAL A 1 308 ? -19.405 55.599 30.094 1.00 47.50 308 VAL A N 1
ATOM 2457 C CA . VAL A 1 308 ? -19.940 56.150 31.353 1.00 47.50 308 VAL A CA 1
ATOM 2458 C C . VAL A 1 308 ? -19.555 57.635 31.436 1.00 47.50 308 VAL A C 1
ATOM 2460 O O . VAL A 1 308 ? -18.373 57.953 31.360 1.00 47.50 308 VAL A O 1
ATOM 2463 N N . ALA A 1 309 ? -20.595 58.473 31.530 1.00 45.66 309 ALA A N 1
ATOM 2464 C CA . ALA A 1 309 ? -20.712 59.839 32.073 1.00 45.66 309 ALA A CA 1
ATOM 2465 C C . ALA A 1 309 ? -19.459 60.721 32.245 1.00 45.66 309 ALA A C 1
ATOM 2467 O O . ALA A 1 309 ? -18.581 60.377 33.067 1.00 45.66 309 ALA A O 1
#

Nearest PDB structures (foldseek):
  3ltj-assembly1_A  TM=9.009E-01  e=8.404E-09  synthetic construct
  7p0h-assembly2_B  TM=7.852E-01  e=4.071E-08  synthetic construct
  5dcq-assembly3_A  TM=8.283E-01  e=5.317E-07  synthetic construct
  6gwd-assembly1_H  TM=8.357E-01  e=9.133E-07  synthetic construct
  4zv6-assembly1_A  TM=6.404E-01  e=2.585E-07  synthetic construct

Solvent-accessible surface area (backbone atoms only — not comparable to full-atom values): 16981 Å² total; per-residue (Å²): 108,74,68,56,55,52,50,54,51,53,51,52,53,51,51,53,55,51,50,49,72,74,42,78,84,43,87,62,50,60,59,51,53,49,55,52,49,53,51,47,51,53,54,49,47,31,70,77,69,49,77,71,61,74,77,72,77,74,78,73,54,67,73,56,49,56,48,37,48,52,37,50,53,51,28,50,48,42,63,70,41,100,77,42,61,38,67,62,29,36,54,32,28,51,51,33,39,72,78,40,78,77,47,63,64,43,58,55,51,33,55,49,32,53,49,50,44,49,49,53,58,41,45,74,74,33,90,75,72,83,88,74,81,54,71,69,57,55,53,55,46,60,66,40,65,72,45,90,49,61,69,56,31,42,52,41,47,67,55,38,46,78,58,33,69,82,30,46,66,66,32,54,59,32,56,70,43,92,49,61,67,39,18,28,48,18,30,43,35,35,28,68,41,34,57,72,81,39,46,65,59,32,54,56,33,52,72,43,92,48,66,64,30,16,28,32,12,25,50,16,39,50,58,42,46,40,70,85,46,44,71,58,33,58,56,35,55,69,46,90,50,66,61,25,21,26,26,17,30,41,21,42,17,66,29,64,42,74,82,43,52,62,62,38,55,53,44,48,73,70,49,87,49,67,67,38,31,51,30,26,52,54,14,51,50,49,46,49,53,52,60,61,61,68,70,69,74,87,91,83,84,91,81,84,77,81,88,81,136

Secondary structure (DSSP, 8-state):
-HHHHHHHHHHHHHHHHHHHHH-TT-TTHHHHHHHHHHHHHHHHHHHHH-TT-----PPPPHHHHHHHHHHHHHHHHHHTSSS--HHHHHHHHHHHHHH-TT-HHHHHHHHHHHHHHHHHHHHHH-SS------HHHHHHHHHGGG-S-HHHHHHHHHHHGGGGGGGHHHHHHHTT-SSHHHHHHHHHHHHHH--GGGHHHHHHHTT-SSHHHHHHHHHHHHHH--GGGHHHHHHHTT-SSHHHHHHHHHHHHHHT-GGGHHHHHHHHHH---HHHHHHHHHHHHHHHHHHHHHT-S--S---------